Protein AF-A0A9P5PG38-F1 (afdb_monomer)

Secondary structure (DSSP, 8-state):
-------EEEETTEEEEHHHHHHHHHTSTTTHHHHHHHHT--S-TT-HHHHHHHHHHGGGS-S--SSTTTHHHHHHHHHHHHHHHHHHHHHH-TT--HHHHHHHHHHHHHHHHHHHHHHGGGS-----HHHHHHHTSTTHHHHHTT--S---GGGG-SHHHHHHHHHHHHSSS-SS--HHHHHHHHHHHHHHHHHHHH-GGG----

Foldseek 3Di:
DDDPPQLWADFQPDIDGLVNLLVQLCPQPPQHNVNSVVLSDCPDVPPPVSVLVSLVSQLRRDCADPDPVCSVVSVVSNVVSQLSCLQNVLQVPPPDAPVSNVVSLVSSVVVVVVRCVNPPVRHDDDPSVVVVVVCPPPVNVVVVVPDPDRDRPNVPDCVVVVVLLVQLCPVDPCNDDDPVSSVVSSVVSVVVVVVCVVVVVPPPDD

Organism: NCBI:txid206335

Radius of gyration: 21.36 Å; Cα contacts (8 Å, |Δi|>4): 169; chains: 1; bounding box: 54×44×61 Å

Sequence (206 aa):
MLTHSLTVIQIGDTTITSIQIAAEIAKVDGVGAEKAADLMDLHDKQNVPKATMFLSVLPRIDPNSDVATEAERQRKIAFLGQVLSYFFIPFTSAKMSLSDQVFHLATYVHLTYAMYKCNGLRFFYMPIPTLLSKRYSPQDSRVHSSLHSCPCLILDGTDKLEGLFSNIHTQDHSQNFDTLQLAQKLSIAAEHVAVFSCNPDMDRGH

Structure (mmCIF, N/CA/C/O backbone):
data_AF-A0A9P5PG38-F1
#
_entry.id   AF-A0A9P5PG38-F1
#
loop_
_atom_site.group_PDB
_atom_site.id
_atom_site.type_symbol
_atom_site.label_atom_id
_atom_site.label_alt_id
_atom_site.label_comp_id
_atom_site.label_asym_id
_atom_site.label_entity_id
_atom_site.label_seq_id
_atom_site.pdbx_PDB_ins_code
_atom_site.Cartn_x
_atom_site.Cartn_y
_atom_site.Cartn_z
_atom_site.occupancy
_atom_site.B_iso_or_equiv
_atom_site.auth_seq_id
_atom_site.auth_comp_id
_atom_site.auth_asym_id
_atom_site.auth_atom_id
_atom_site.pdbx_PDB_model_num
ATOM 1 N N . MET A 1 1 ? -27.557 11.005 -10.461 1.00 30.12 1 MET A N 1
ATOM 2 C CA . MET A 1 1 ? -27.764 10.215 -9.229 1.00 30.12 1 MET A CA 1
ATOM 3 C C . MET A 1 1 ? -26.898 8.964 -9.351 1.00 30.12 1 MET A C 1
ATOM 5 O O . MET A 1 1 ? -27.369 7.936 -9.808 1.00 30.12 1 MET A O 1
ATOM 9 N N . LEU A 1 2 ? -25.588 9.103 -9.120 1.00 28.03 2 LEU A N 1
ATOM 10 C CA . LEU A 1 2 ? -24.615 8.023 -9.317 1.00 28.03 2 LEU A CA 1
ATOM 11 C C . LEU A 1 2 ? -24.448 7.279 -7.993 1.00 28.03 2 LEU A C 1
ATOM 13 O O . LEU A 1 2 ? -23.965 7.835 -7.011 1.00 28.03 2 LEU A O 1
ATOM 17 N N . THR A 1 3 ? -24.900 6.032 -7.969 1.00 29.53 3 THR A N 1
ATOM 18 C CA . THR A 1 3 ? -24.675 5.077 -6.888 1.00 29.53 3 THR A CA 1
ATOM 19 C C . THR A 1 3 ? -23.184 4.760 -6.813 1.00 29.53 3 THR A C 1
ATOM 21 O O . THR A 1 3 ? -22.699 3.857 -7.495 1.00 29.53 3 THR A O 1
ATOM 24 N N . HIS A 1 4 ? -22.442 5.500 -5.987 1.00 37.31 4 HIS A N 1
ATOM 25 C CA . HIS A 1 4 ? -21.191 4.996 -5.438 1.00 37.31 4 HIS A CA 1
ATOM 26 C C . HIS A 1 4 ? -21.543 3.720 -4.677 1.00 37.31 4 HIS A C 1
ATOM 28 O O . HIS A 1 4 ? -22.169 3.775 -3.620 1.00 37.31 4 HIS A O 1
ATOM 34 N N . SER A 1 5 ? -21.207 2.561 -5.241 1.00 39.94 5 SER A N 1
ATOM 35 C CA . SER A 1 5 ? -21.125 1.330 -4.465 1.00 39.94 5 SER A CA 1
ATOM 36 C C . SER A 1 5 ? -20.199 1.637 -3.293 1.00 39.94 5 SER A C 1
ATOM 38 O O . SER A 1 5 ? -19.004 1.830 -3.503 1.00 39.94 5 SER A O 1
ATOM 40 N N . LEU A 1 6 ? -20.753 1.789 -2.087 1.00 50.69 6 LEU A N 1
ATOM 41 C CA . LEU A 1 6 ? -19.972 1.969 -0.871 1.00 50.69 6 LEU A CA 1
ATOM 42 C C . LEU A 1 6 ? -19.127 0.707 -0.717 1.00 50.69 6 LEU A C 1
ATOM 44 O O . LEU A 1 6 ? -19.625 -0.334 -0.296 1.00 50.69 6 LEU A O 1
ATOM 48 N N . THR A 1 7 ? -17.869 0.778 -1.142 1.00 68.56 7 THR A N 1
ATOM 49 C CA . THR A 1 7 ? -16.904 -0.293 -0.929 1.00 68.56 7 THR A CA 1
ATOM 50 C C . THR A 1 7 ? -16.679 -0.375 0.573 1.00 68.56 7 THR A C 1
ATOM 52 O O . THR A 1 7 ? -16.045 0.496 1.168 1.00 68.56 7 THR A O 1
ATOM 55 N N . VAL A 1 8 ? -17.289 -1.379 1.192 1.00 82.69 8 VAL A N 1
ATOM 56 C CA . VAL A 1 8 ? -17.219 -1.631 2.628 1.00 82.69 8 VAL A CA 1
ATOM 57 C C . VAL A 1 8 ? -16.410 -2.888 2.890 1.00 82.69 8 VAL A C 1
ATOM 59 O O . VAL A 1 8 ? -16.470 -3.842 2.117 1.00 82.69 8 VAL A O 1
ATOM 62 N N . ILE A 1 9 ? -15.672 -2.883 3.996 1.00 86.88 9 ILE A N 1
ATOM 63 C CA . ILE A 1 9 ? -14.918 -4.034 4.493 1.00 86.88 9 ILE A CA 1
ATOM 64 C C . ILE A 1 9 ? -15.560 -4.473 5.807 1.00 86.88 9 ILE A C 1
ATOM 66 O O . ILE A 1 9 ? -15.709 -3.674 6.729 1.00 86.88 9 ILE A O 1
ATOM 70 N N . GLN A 1 10 ? -15.937 -5.743 5.910 1.00 89.12 10 GLN A N 1
ATOM 71 C CA . GLN A 1 10 ? -16.520 -6.326 7.117 1.00 89.12 10 GLN A CA 1
ATOM 72 C C . GLN A 1 10 ? -15.460 -7.061 7.944 1.00 89.12 10 GLN A C 1
ATOM 74 O O . GLN A 1 10 ? -14.819 -7.989 7.449 1.00 89.12 10 GLN A O 1
ATOM 79 N N . ILE A 1 11 ? -15.325 -6.692 9.221 1.00 89.25 11 ILE A N 1
ATOM 80 C CA . ILE A 1 11 ? -14.454 -7.348 10.208 1.00 89.25 11 ILE A CA 1
ATOM 81 C C . ILE A 1 11 ? -15.298 -7.735 11.429 1.00 89.25 11 ILE A C 1
ATOM 83 O O . ILE A 1 11 ? -15.594 -6.913 12.303 1.00 89.25 11 ILE A O 1
ATOM 87 N N . GLY A 1 12 ? -15.706 -9.004 11.481 1.00 86.88 12 GLY A N 1
ATOM 88 C CA . GLY A 1 12 ? -16.640 -9.507 12.483 1.00 86.88 12 GLY A CA 1
ATOM 89 C C . GLY A 1 12 ? -18.007 -8.845 12.315 1.00 86.88 12 GLY A C 1
ATOM 90 O O . GLY A 1 12 ? -18.614 -8.896 11.248 1.00 86.88 12 GLY A O 1
ATOM 91 N N . ASP A 1 13 ? -18.471 -8.170 13.358 1.00 88.00 13 ASP A N 1
ATOM 92 C CA . ASP A 1 13 ? -19.703 -7.378 13.398 1.00 88.00 13 ASP A CA 1
ATOM 93 C C . ASP A 1 13 ? -19.521 -5.913 12.955 1.00 88.00 13 ASP A C 1
ATOM 95 O O . ASP A 1 13 ? -20.502 -5.187 12.813 1.00 88.00 13 ASP A O 1
ATOM 99 N N . THR A 1 14 ? -18.294 -5.467 12.668 1.00 90.12 14 THR A N 1
ATOM 100 C CA . THR A 1 14 ? -18.029 -4.073 12.284 1.00 90.12 14 THR A CA 1
ATOM 101 C C . THR A 1 14 ? -17.889 -3.919 10.779 1.00 90.12 14 THR A C 1
ATOM 103 O O . THR A 1 14 ? -17.041 -4.552 10.147 1.00 90.12 14 THR A O 1
ATOM 106 N N . THR A 1 15 ? -18.684 -3.008 10.224 1.00 90.81 15 THR A N 1
ATOM 107 C CA . THR A 1 15 ? -18.543 -2.519 8.853 1.00 90.81 15 THR A CA 1
ATOM 108 C C . THR A 1 15 ? -17.630 -1.298 8.841 1.00 90.81 15 THR A C 1
ATOM 110 O O . THR A 1 15 ? -17.893 -0.310 9.527 1.00 90.81 15 THR A O 1
ATOM 113 N N . ILE A 1 16 ? -16.560 -1.372 8.056 1.00 90.75 16 ILE A N 1
ATOM 114 C CA . ILE A 1 16 ? -15.575 -0.311 7.872 1.00 90.75 16 ILE A CA 1
ATOM 115 C C . ILE A 1 16 ? -15.798 0.324 6.502 1.00 90.75 16 ILE A C 1
ATOM 117 O O . ILE A 1 16 ? -15.856 -0.360 5.479 1.00 90.75 16 ILE A O 1
ATOM 121 N N . THR A 1 17 ? -15.913 1.646 6.491 1.00 89.94 17 THR A N 1
ATOM 122 C CA . THR A 1 17 ? -16.080 2.472 5.290 1.00 89.94 17 THR A CA 1
ATOM 123 C C . THR A 1 17 ? -14.797 3.237 4.973 1.00 89.94 17 THR A C 1
ATOM 125 O O . THR A 1 17 ? -13.978 3.498 5.857 1.00 89.94 17 THR A O 1
ATOM 128 N N . SER A 1 18 ? -14.646 3.669 3.720 1.00 87.62 18 SER A N 1
ATOM 129 C CA . SER A 1 18 ? -13.539 4.538 3.298 1.00 87.62 18 SER A CA 1
ATOM 130 C C . SER A 1 18 ? -13.460 5.831 4.119 1.00 87.62 18 SER A C 1
ATOM 132 O O . SER A 1 18 ? -12.373 6.248 4.502 1.00 87.62 18 SER A O 1
ATOM 134 N N . ILE A 1 19 ? -14.604 6.427 4.462 1.00 89.31 19 ILE A N 1
ATOM 135 C CA . ILE A 1 19 ? -14.680 7.661 5.260 1.00 89.31 19 ILE A CA 1
ATOM 136 C C . ILE A 1 19 ? -14.088 7.448 6.659 1.00 89.31 19 ILE A C 1
ATOM 138 O O . ILE A 1 19 ? -13.339 8.288 7.151 1.00 89.31 19 ILE A O 1
ATOM 142 N N . GLN A 1 20 ? -14.391 6.314 7.294 1.00 91.00 20 GLN A N 1
ATOM 143 C CA . GLN A 1 20 ? -13.846 5.990 8.614 1.00 91.00 20 GLN A CA 1
ATOM 144 C C . GLN A 1 20 ? -12.336 5.749 8.552 1.00 91.00 20 GLN A C 1
ATOM 146 O O . GLN A 1 20 ? -11.615 6.221 9.422 1.00 91.00 20 GLN A O 1
ATOM 151 N N . ILE A 1 21 ? -11.848 5.074 7.507 1.00 91.38 21 ILE A N 1
ATOM 152 C CA . ILE A 1 21 ? -10.406 4.895 7.292 1.00 91.38 21 ILE A CA 1
ATOM 153 C C . ILE A 1 21 ? -9.720 6.259 7.118 1.00 91.38 21 ILE A C 1
ATOM 155 O O . ILE A 1 21 ? -8.708 6.512 7.764 1.00 91.38 21 ILE A O 1
ATOM 159 N N . ALA A 1 22 ? -10.296 7.161 6.316 1.00 91.56 22 ALA A N 1
ATOM 160 C CA . ALA A 1 22 ? -9.776 8.515 6.118 1.00 91.56 22 ALA A CA 1
ATOM 161 C C . ALA A 1 22 ? -9.672 9.292 7.441 1.00 91.56 22 ALA A C 1
ATOM 163 O O . ALA A 1 22 ? -8.661 9.939 7.710 1.00 91.56 22 ALA A O 1
ATOM 164 N N . ALA A 1 23 ? -10.706 9.196 8.283 1.00 91.81 23 ALA A N 1
ATOM 165 C CA . ALA A 1 23 ? -10.747 9.863 9.578 1.00 91.81 23 ALA A CA 1
ATOM 166 C C . ALA A 1 23 ? -9.657 9.356 10.535 1.00 91.81 23 ALA A C 1
ATOM 168 O O . ALA A 1 23 ? -9.049 10.161 11.234 1.00 91.81 23 ALA A O 1
ATOM 169 N N . GLU A 1 24 ? -9.378 8.049 10.554 1.00 92.88 24 GLU A N 1
ATOM 170 C CA . GLU A 1 24 ? -8.294 7.493 11.374 1.00 92.88 24 GLU A CA 1
ATOM 171 C C . GLU A 1 24 ? -6.907 7.829 10.808 1.00 92.88 24 GLU A C 1
ATOM 173 O O . GLU A 1 24 ? -6.003 8.182 11.561 1.00 92.88 24 GLU A O 1
ATOM 178 N N . ILE A 1 25 ? -6.742 7.817 9.482 1.00 93.25 25 ILE A N 1
ATOM 179 C CA . ILE A 1 25 ? -5.495 8.234 8.822 1.00 93.25 25 ILE A CA 1
ATOM 180 C C . ILE A 1 25 ? -5.167 9.702 9.120 1.00 93.25 25 ILE A C 1
ATOM 182 O O . ILE A 1 25 ? -4.005 10.037 9.344 1.00 93.25 25 ILE A O 1
ATOM 186 N N . ALA A 1 26 ? -6.173 10.579 9.163 1.00 94.50 26 ALA A N 1
ATOM 187 C CA . ALA A 1 26 ? -5.984 11.999 9.455 1.00 94.50 26 ALA A CA 1
ATOM 188 C C . ALA A 1 26 ? -5.394 12.262 10.852 1.00 94.50 26 ALA A C 1
ATOM 190 O O . ALA A 1 26 ? -4.763 13.301 11.049 1.00 94.50 26 ALA A O 1
ATOM 191 N N . LYS A 1 27 ? -5.580 11.331 11.800 1.00 93.19 27 LYS A N 1
ATOM 192 C CA . LYS A 1 27 ? -5.026 11.402 13.162 1.00 93.19 27 LYS A CA 1
ATOM 193 C C . LYS A 1 27 ? -3.563 10.961 13.239 1.00 93.19 27 LYS A C 1
ATOM 195 O O . LYS A 1 27 ? -2.928 11.182 14.261 1.00 93.19 27 LYS A O 1
ATOM 200 N N . VAL A 1 28 ? -3.026 10.327 12.194 1.00 93.44 28 VAL A N 1
ATOM 201 C CA . VAL A 1 28 ? -1.629 9.884 12.176 1.00 93.44 28 VAL A CA 1
ATOM 202 C C . VAL A 1 28 ? -0.702 11.092 12.032 1.00 93.44 28 VAL A C 1
ATOM 204 O O . VAL A 1 28 ? -0.869 11.926 11.136 1.00 93.44 28 VAL A O 1
ATOM 207 N N . ASP A 1 29 ? 0.326 11.146 12.880 1.00 91.81 29 ASP A N 1
ATOM 208 C CA . ASP A 1 29 ? 1.322 12.218 12.884 1.00 91.81 29 ASP A CA 1
ATOM 209 C C . ASP A 1 29 ? 1.942 12.451 11.496 1.00 91.81 29 ASP A C 1
ATOM 211 O O . ASP A 1 29 ? 2.497 11.541 10.859 1.00 91.81 29 ASP A O 1
ATOM 215 N N . GLY A 1 30 ? 1.871 13.705 11.038 1.00 88.94 30 GLY A N 1
ATOM 216 C CA . GLY A 1 30 ? 2.431 14.156 9.760 1.00 88.94 30 GLY A CA 1
ATOM 217 C C . GLY A 1 30 ? 1.562 13.880 8.526 1.00 88.94 30 GLY A C 1
ATOM 218 O O . GLY A 1 30 ? 2.040 14.062 7.402 1.00 88.94 30 GLY A O 1
ATOM 219 N N . VAL A 1 31 ? 0.312 13.434 8.702 1.00 91.56 31 VAL A N 1
ATOM 220 C CA . VAL A 1 31 ? -0.643 13.254 7.596 1.00 91.56 31 VAL A CA 1
ATOM 221 C C . VAL A 1 31 ? -1.606 14.436 7.509 1.00 91.56 31 VAL A C 1
ATOM 223 O O . VAL A 1 31 ? -1.549 15.191 6.541 1.00 91.56 31 VAL A O 1
ATOM 226 N N . GLY A 1 32 ? -2.443 14.640 8.529 1.00 92.06 32 GLY A N 1
ATOM 227 C CA . GLY A 1 32 ? -3.485 15.670 8.522 1.00 92.06 32 GLY A CA 1
ATOM 228 C C . GLY A 1 32 ? -4.673 15.341 7.605 1.00 92.06 32 GLY A C 1
ATOM 229 O O . GLY A 1 32 ? -4.639 14.404 6.807 1.00 92.06 32 GLY A O 1
ATOM 230 N N . ALA A 1 33 ? -5.755 16.115 7.726 1.00 91.81 33 ALA A N 1
ATOM 231 C CA . ALA A 1 33 ? -7.031 15.819 7.066 1.00 91.81 33 ALA A CA 1
ATOM 232 C C . ALA A 1 33 ? -6.983 15.933 5.533 1.00 91.81 33 ALA A C 1
ATOM 234 O O . ALA A 1 33 ? -7.558 15.097 4.842 1.00 91.81 33 ALA A O 1
ATOM 235 N N . GLU A 1 34 ? -6.284 16.938 4.999 1.00 91.06 34 GLU A N 1
ATOM 236 C CA . GLU A 1 34 ? -6.175 17.159 3.551 1.00 91.06 34 GLU A CA 1
ATOM 237 C C . GLU A 1 34 ? -5.454 15.997 2.862 1.00 91.06 34 GLU A C 1
ATOM 239 O O . GLU A 1 34 ? -5.975 15.412 1.918 1.00 91.06 34 GLU A O 1
ATOM 244 N N . LYS A 1 35 ? -4.297 15.590 3.393 1.00 91.12 35 LYS A N 1
ATOM 245 C CA . LYS A 1 35 ? -3.535 14.460 2.857 1.00 91.12 35 LYS A CA 1
ATOM 246 C C . LYS A 1 35 ? -4.278 13.138 3.027 1.00 91.12 35 LYS A C 1
ATOM 248 O O . LYS A 1 35 ? -4.188 12.280 2.160 1.00 91.12 35 LYS A O 1
ATOM 253 N N . ALA A 1 36 ? -5.022 12.960 4.119 1.00 91.88 36 ALA A N 1
ATOM 254 C CA . ALA A 1 36 ? -5.865 11.782 4.302 1.00 91.88 36 ALA A CA 1
ATOM 255 C C . ALA A 1 36 ? -6.989 11.715 3.256 1.00 91.88 36 ALA A C 1
ATOM 257 O O . ALA A 1 36 ? -7.255 10.645 2.715 1.00 91.88 36 ALA A O 1
ATOM 258 N N . ALA A 1 37 ? -7.624 12.851 2.951 1.00 89.94 37 ALA A N 1
ATOM 259 C CA . ALA A 1 37 ? -8.633 12.941 1.903 1.00 89.94 37 ALA A CA 1
ATOM 260 C C . ALA A 1 37 ? -8.026 12.688 0.519 1.00 89.94 37 ALA A C 1
ATOM 262 O O . ALA A 1 37 ? -8.595 11.912 -0.246 1.00 89.94 37 ALA A O 1
ATOM 263 N N . ASP A 1 38 ? -6.853 13.270 0.238 1.00 90.19 38 ASP A N 1
ATOM 264 C CA . ASP A 1 38 ? -6.112 12.992 -0.988 1.00 90.19 38 ASP A CA 1
ATOM 265 C C . ASP A 1 38 ? -5.839 11.494 -1.101 1.00 90.19 38 ASP A C 1
ATOM 267 O O . ASP A 1 38 ? -6.327 10.891 -2.040 1.00 90.19 38 ASP A O 1
ATOM 271 N N . LEU A 1 39 ? -5.202 10.839 -0.124 1.00 89.12 39 LEU A N 1
ATOM 272 C CA . LEU A 1 39 ? -4.896 9.396 -0.166 1.00 89.12 39 LEU A CA 1
ATOM 273 C C . LEU A 1 39 ? -6.108 8.485 -0.433 1.00 89.12 39 LEU A C 1
ATOM 275 O O . LEU A 1 39 ? -5.926 7.368 -0.913 1.00 89.12 39 LEU A O 1
ATOM 279 N N . MET A 1 40 ? -7.321 8.948 -0.132 1.00 87.38 40 MET A N 1
ATOM 280 C CA . MET A 1 40 ? -8.570 8.212 -0.338 1.00 87.38 40 MET A CA 1
ATOM 281 C C . MET A 1 40 ? -9.290 8.573 -1.645 1.00 87.38 40 MET A C 1
ATOM 283 O O . MET A 1 40 ? -10.311 7.958 -1.963 1.00 87.38 40 MET A O 1
ATOM 287 N N . ASP A 1 41 ? -8.786 9.548 -2.402 1.00 84.56 41 ASP A N 1
ATOM 288 C CA . ASP A 1 41 ? -9.295 9.900 -3.722 1.00 84.56 41 ASP A CA 1
ATOM 289 C C . ASP A 1 41 ? -8.934 8.822 -4.757 1.00 84.56 41 ASP A C 1
ATOM 291 O O . ASP A 1 41 ? -7.770 8.478 -4.973 1.00 84.56 41 ASP A O 1
ATOM 295 N N . LEU A 1 42 ? -9.980 8.300 -5.400 1.00 78.06 42 LEU A N 1
ATOM 296 C CA . LEU A 1 42 ? -9.944 7.199 -6.360 1.00 78.06 42 LEU A CA 1
ATOM 297 C C . LEU A 1 42 ? -10.036 7.677 -7.817 1.00 78.06 42 LEU A C 1
ATOM 299 O O . LEU A 1 42 ? -10.313 6.857 -8.698 1.00 78.06 42 LEU A O 1
ATOM 303 N N . HIS A 1 43 ? -9.878 8.981 -8.078 1.00 84.44 43 HIS A N 1
ATOM 304 C CA . HIS A 1 43 ? -9.929 9.520 -9.436 1.00 84.44 43 HIS A CA 1
ATOM 305 C C . HIS A 1 43 ? -8.875 8.865 -10.339 1.00 84.44 43 HIS A C 1
ATOM 307 O O . HIS A 1 43 ? -9.201 8.396 -11.430 1.00 84.44 43 HIS A O 1
ATOM 313 N N . ASP A 1 44 ? -7.646 8.742 -9.835 1.00 82.81 44 ASP A N 1
ATOM 314 C CA . ASP A 1 44 ? -6.554 8.035 -10.497 1.00 82.81 44 ASP A CA 1
ATOM 315 C C . ASP A 1 44 ? -6.286 6.681 -9.825 1.00 82.81 44 ASP A C 1
ATOM 317 O O . ASP A 1 44 ? -5.577 6.566 -8.824 1.00 82.81 44 ASP A O 1
ATOM 321 N N . LYS A 1 45 ? -6.869 5.626 -10.401 1.00 79.56 45 LYS A N 1
ATOM 322 C CA . LYS A 1 45 ? -6.732 4.244 -9.914 1.00 79.56 45 LYS A CA 1
ATOM 323 C C . LYS A 1 45 ? -5.355 3.630 -10.188 1.00 79.56 45 LYS A C 1
ATOM 325 O O . LYS A 1 45 ? -5.094 2.540 -9.687 1.00 79.56 45 LYS A O 1
ATOM 330 N N . GLN A 1 46 ? -4.516 4.275 -11.002 1.00 82.38 46 GLN A N 1
ATOM 331 C CA . GLN A 1 46 ? -3.191 3.782 -11.391 1.00 82.38 46 GLN A CA 1
ATOM 332 C C . GLN A 1 46 ? -2.054 4.517 -10.664 1.00 82.38 46 GLN A C 1
ATOM 334 O O . GLN A 1 46 ? -0.883 4.241 -10.913 1.00 82.38 46 GLN A O 1
ATOM 339 N N . ASN A 1 47 ? -2.372 5.404 -9.715 1.00 87.06 47 ASN A N 1
ATOM 340 C CA . ASN A 1 47 ? -1.375 6.136 -8.940 1.00 87.06 47 ASN A CA 1
ATOM 341 C C . ASN A 1 47 ? -0.681 5.245 -7.888 1.00 87.06 47 ASN A C 1
ATOM 343 O O . ASN A 1 47 ? -1.047 5.215 -6.708 1.00 87.06 47 ASN A O 1
ATOM 347 N N . VAL A 1 48 ? 0.348 4.511 -8.321 1.00 86.38 48 VAL A N 1
ATOM 348 C CA . VAL A 1 48 ? 1.150 3.624 -7.462 1.00 86.38 48 VAL A CA 1
ATOM 349 C C . VAL A 1 48 ? 1.800 4.365 -6.281 1.00 86.38 48 VAL A C 1
ATOM 351 O O . VAL A 1 48 ? 1.708 3.850 -5.160 1.00 86.38 48 VAL A O 1
ATOM 354 N N . PRO A 1 49 ? 2.403 5.565 -6.442 1.00 89.62 49 PRO A N 1
ATOM 355 C CA . PRO A 1 49 ? 2.966 6.311 -5.312 1.00 89.62 49 PRO A CA 1
ATOM 356 C C . PRO A 1 49 ? 1.940 6.607 -4.214 1.00 89.62 49 PRO A C 1
ATOM 358 O O . PRO A 1 49 ? 2.223 6.441 -3.025 1.00 89.62 49 PRO A O 1
ATOM 361 N N . LYS A 1 50 ? 0.721 6.987 -4.604 1.00 89.94 50 LYS A N 1
ATOM 362 C CA . LYS A 1 50 ? -0.377 7.280 -3.682 1.00 89.94 50 LYS A CA 1
ATOM 363 C C . LYS A 1 50 ? -0.846 6.033 -2.935 1.00 89.94 50 LYS A C 1
ATOM 365 O O . LYS A 1 50 ? -0.961 6.063 -1.710 1.00 89.94 50 LYS A O 1
ATOM 370 N N . ALA A 1 51 ? -1.014 4.914 -3.642 1.00 88.75 51 ALA A N 1
ATOM 371 C CA . ALA A 1 51 ? -1.343 3.625 -3.029 1.00 88.75 51 ALA A CA 1
ATOM 372 C C . ALA A 1 51 ? -0.249 3.151 -2.052 1.00 88.75 51 ALA A C 1
ATOM 374 O O . ALA A 1 51 ? -0.544 2.676 -0.955 1.00 88.75 51 ALA A O 1
ATOM 375 N N . THR A 1 52 ? 1.019 3.341 -2.421 1.00 90.12 52 THR A N 1
ATOM 376 C CA . THR A 1 52 ? 2.194 3.008 -1.600 1.00 90.12 52 THR A CA 1
ATOM 377 C C . THR A 1 52 ? 2.222 3.848 -0.322 1.00 90.12 52 THR A C 1
ATOM 379 O O . THR A 1 52 ? 2.390 3.311 0.773 1.00 90.12 52 THR A O 1
ATOM 382 N N . MET A 1 53 ? 1.988 5.161 -0.430 1.00 92.25 53 MET A N 1
ATOM 383 C CA . MET A 1 53 ? 1.895 6.052 0.728 1.00 92.25 53 MET A CA 1
ATOM 384 C C . MET A 1 53 ? 0.736 5.643 1.644 1.00 92.25 53 MET A C 1
ATOM 386 O O . MET A 1 53 ? 0.934 5.516 2.851 1.00 92.25 53 MET A O 1
ATOM 390 N N . PHE A 1 54 ? -0.444 5.364 1.087 1.00 92.50 54 PHE A N 1
ATOM 391 C CA . PHE A 1 54 ? -1.600 4.891 1.847 1.00 92.50 54 PHE A CA 1
ATOM 392 C C . PHE A 1 54 ? -1.283 3.615 2.650 1.00 92.50 54 PHE A C 1
ATOM 394 O O . PHE A 1 54 ? -1.471 3.591 3.869 1.00 92.50 54 PHE A O 1
ATOM 401 N N . LEU A 1 55 ? -0.714 2.589 2.004 1.00 92.50 55 LEU A N 1
ATOM 402 C CA . LEU A 1 55 ? -0.326 1.330 2.657 1.00 92.50 55 LEU A CA 1
ATOM 403 C C . LEU A 1 55 ? 0.777 1.508 3.710 1.00 92.50 55 LEU A C 1
ATOM 405 O O . LEU A 1 55 ? 0.809 0.763 4.688 1.00 92.50 55 LEU A O 1
ATOM 409 N N . SER A 1 56 ? 1.652 2.504 3.550 1.00 93.50 56 SER A N 1
ATOM 410 C CA . SER A 1 56 ? 2.692 2.825 4.536 1.00 93.50 56 SER A CA 1
ATOM 411 C C . SER A 1 56 ? 2.146 3.513 5.796 1.00 93.50 56 SER A C 1
ATOM 413 O O . SER A 1 56 ? 2.725 3.394 6.877 1.00 93.50 56 SER A O 1
ATOM 415 N N . VAL A 1 57 ? 1.024 4.230 5.671 1.00 95.00 57 VAL A N 1
ATOM 416 C CA . VAL A 1 57 ? 0.412 5.002 6.761 1.00 95.00 57 VAL A CA 1
ATOM 417 C C . VAL A 1 57 ? -0.563 4.158 7.575 1.00 95.00 57 VAL A C 1
ATOM 419 O O . VAL A 1 57 ? -0.574 4.266 8.798 1.00 95.00 57 VAL A O 1
ATOM 422 N N . LEU A 1 58 ? -1.339 3.286 6.930 1.00 93.56 58 LEU A N 1
ATOM 423 C CA . LEU A 1 58 ? -2.322 2.423 7.592 1.00 93.56 58 LEU A CA 1
ATOM 424 C C . LEU A 1 58 ? -1.833 1.689 8.861 1.00 93.56 58 LEU A C 1
ATOM 426 O O . LEU A 1 58 ? -2.541 1.739 9.866 1.00 93.56 58 LEU A O 1
ATOM 430 N N . PRO A 1 59 ? -0.663 1.015 8.884 1.00 94.94 59 PRO A N 1
ATOM 431 C CA . PRO A 1 59 ? -0.204 0.304 10.081 1.00 94.94 59 PRO A CA 1
ATOM 432 C C . PRO A 1 59 ? 0.216 1.232 11.233 1.00 94.94 59 PRO A C 1
ATOM 434 O O . PRO A 1 59 ? 0.493 0.741 12.324 1.00 94.94 59 PRO A O 1
ATOM 437 N N . ARG A 1 60 ? 0.286 2.553 11.006 1.00 95.00 60 ARG A N 1
ATOM 438 C CA . ARG A 1 60 ? 0.637 3.567 12.016 1.00 95.00 60 ARG A CA 1
ATOM 439 C C . ARG A 1 60 ? -0.580 4.106 12.773 1.00 95.00 60 ARG A C 1
ATOM 441 O O . ARG A 1 60 ? -0.406 4.937 13.657 1.00 95.00 60 ARG A O 1
ATOM 448 N N . ILE A 1 61 ? -1.792 3.678 12.416 1.00 94.06 61 ILE A N 1
ATOM 449 C CA . ILE A 1 61 ? -3.015 4.044 13.135 1.00 94.06 61 ILE A CA 1
ATOM 450 C C . ILE A 1 61 ? -2.941 3.457 14.549 1.00 94.06 61 ILE A C 1
ATOM 452 O O . ILE A 1 61 ? -2.766 2.247 14.709 1.00 94.06 61 ILE A O 1
ATOM 456 N N . ASP A 1 62 ? -3.085 4.308 15.566 1.00 91.94 62 ASP A N 1
ATOM 457 C CA . ASP A 1 62 ? -3.141 3.863 16.960 1.00 91.94 62 ASP A CA 1
ATOM 458 C C . ASP A 1 62 ? -4.393 2.991 17.159 1.00 91.94 62 ASP A C 1
ATOM 460 O O . ASP A 1 62 ? -5.496 3.431 16.827 1.00 91.94 62 ASP A O 1
ATOM 464 N N . PRO A 1 63 ? -4.279 1.754 17.671 1.00 91.38 63 PRO A N 1
ATOM 465 C CA . PRO A 1 63 ? -5.447 0.939 17.988 1.00 91.38 63 PRO A CA 1
ATOM 466 C C . PRO A 1 63 ? -6.268 1.481 19.169 1.00 91.38 63 PRO A C 1
ATOM 468 O O . PRO A 1 63 ? -7.397 1.032 19.371 1.00 91.38 63 PRO A O 1
ATOM 471 N N . ASN A 1 64 ? -5.729 2.397 19.974 1.00 88.88 64 ASN A N 1
ATOM 472 C CA . ASN A 1 64 ? -6.404 2.927 21.151 1.00 88.88 64 ASN A CA 1
ATOM 473 C C . ASN A 1 64 ? -7.215 4.175 20.810 1.00 88.88 64 ASN A C 1
ATOM 475 O O . ASN A 1 64 ? -6.733 5.102 20.166 1.00 88.88 64 ASN A O 1
ATOM 479 N N . SER A 1 65 ? -8.461 4.197 21.278 1.00 84.25 65 SER A N 1
ATOM 480 C CA . SER A 1 65 ? -9.335 5.360 21.161 1.00 84.25 65 SER A CA 1
ATOM 481 C C . SER A 1 65 ? -9.614 5.940 22.533 1.00 84.25 65 SER A C 1
ATOM 483 O O . SER A 1 65 ? -9.960 5.192 23.450 1.00 84.25 65 SER A O 1
ATOM 485 N N . ASP A 1 66 ? -9.572 7.265 22.640 1.00 82.00 66 ASP A N 1
ATOM 486 C CA . ASP A 1 66 ? -10.066 7.984 23.819 1.00 82.00 66 ASP A CA 1
ATOM 487 C C . ASP A 1 66 ? -11.598 7.898 23.934 1.00 82.00 66 ASP A C 1
ATOM 489 O O . ASP A 1 66 ? -12.174 8.085 25.007 1.00 82.00 66 ASP A O 1
ATOM 493 N N . VAL A 1 67 ? -12.282 7.584 22.825 1.00 85.31 67 VAL A N 1
ATOM 494 C CA . VAL A 1 67 ? -13.739 7.467 22.762 1.00 85.31 67 VAL A CA 1
ATOM 495 C C . VAL A 1 67 ? -14.139 5.995 22.833 1.00 85.31 67 VAL A C 1
ATOM 497 O O . VAL A 1 67 ? -13.993 5.238 21.873 1.00 85.31 67 VAL A O 1
ATOM 500 N N . ALA A 1 68 ? -14.712 5.587 23.968 1.00 81.00 68 ALA A N 1
ATOM 501 C CA . ALA A 1 68 ? -15.067 4.191 24.243 1.00 81.00 68 ALA A CA 1
ATOM 502 C C . ALA A 1 68 ? -15.978 3.553 23.175 1.00 81.00 68 ALA A C 1
ATOM 504 O O . ALA A 1 68 ? -15.815 2.376 22.858 1.00 81.00 68 ALA A O 1
ATOM 505 N N . THR A 1 69 ? -16.905 4.319 22.591 1.00 81.94 69 THR A N 1
ATOM 506 C CA . THR A 1 69 ? -17.814 3.823 21.544 1.00 81.94 69 THR A CA 1
ATOM 507 C C . THR A 1 69 ? -17.101 3.518 20.227 1.00 81.94 69 THR A C 1
ATOM 509 O O . THR A 1 69 ? -17.600 2.717 19.445 1.00 81.94 69 THR A O 1
ATOM 512 N N . GLU A 1 70 ? -15.932 4.121 19.994 1.00 86.25 70 GLU A N 1
ATOM 513 C CA . GLU A 1 70 ? -15.180 4.020 18.739 1.00 86.25 70 GLU A CA 1
ATOM 514 C C . GLU A 1 70 ? -13.936 3.141 18.842 1.00 86.25 70 GLU A C 1
ATOM 516 O O . GLU A 1 70 ? -13.395 2.723 17.816 1.00 86.25 70 GLU A O 1
ATOM 521 N N . ALA A 1 71 ? -13.534 2.791 20.067 1.00 88.25 71 ALA A N 1
ATOM 522 C CA . ALA A 1 71 ? -12.376 1.954 20.356 1.00 88.25 71 ALA A CA 1
ATOM 523 C C . ALA A 1 71 ? -12.371 0.645 19.561 1.00 88.25 71 ALA A C 1
ATOM 525 O O . ALA A 1 71 ? -11.358 0.288 18.965 1.00 88.25 71 ALA A O 1
ATOM 526 N N . GLU A 1 72 ? -13.502 -0.055 19.493 1.00 90.25 72 GLU A N 1
ATOM 527 C CA . GLU A 1 72 ? -13.563 -1.339 18.792 1.00 90.25 72 GLU A CA 1
ATOM 528 C C . GLU A 1 72 ? -13.393 -1.186 17.276 1.00 90.25 72 GLU A C 1
ATOM 530 O O . GLU A 1 72 ? -12.659 -1.946 16.642 1.00 90.25 72 GLU A O 1
ATOM 535 N N . ARG A 1 73 ? -14.006 -0.157 16.680 1.00 91.69 73 ARG A N 1
ATOM 536 C CA . ARG A 1 73 ? -13.826 0.128 15.253 1.00 91.69 73 ARG A CA 1
ATOM 537 C C . ARG A 1 73 ? -12.384 0.526 14.954 1.00 91.69 73 ARG A C 1
ATOM 539 O O . ARG A 1 73 ? -11.819 0.038 13.978 1.00 91.69 73 ARG A O 1
ATOM 546 N N . GLN A 1 74 ? -11.793 1.383 15.782 1.00 93.12 74 GLN A N 1
ATOM 547 C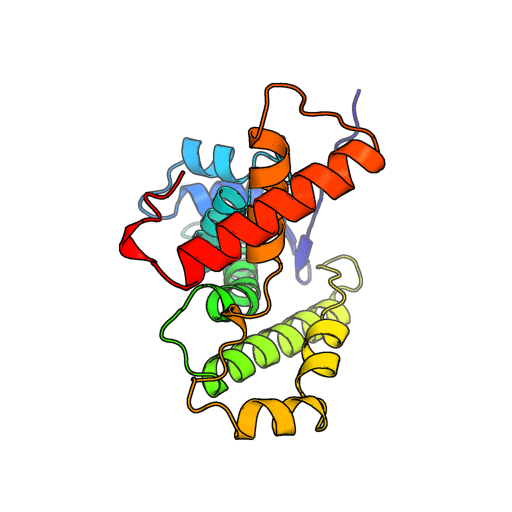 CA . GLN A 1 74 ? -10.422 1.856 15.601 1.00 93.12 74 GLN A CA 1
ATOM 548 C C . GLN A 1 74 ? -9.419 0.699 15.676 1.00 93.12 74 GLN A C 1
ATOM 550 O O . GLN A 1 74 ? -8.582 0.565 14.784 1.00 93.12 74 GLN A O 1
ATOM 555 N N . ARG A 1 75 ? -9.579 -0.225 16.635 1.00 93.56 75 ARG A N 1
ATOM 556 C CA . ARG A 1 75 ? -8.785 -1.466 16.695 1.00 93.56 75 ARG A CA 1
ATOM 557 C C . ARG A 1 75 ? -8.895 -2.293 15.423 1.00 93.56 75 ARG A C 1
ATOM 559 O O . ARG A 1 75 ? -7.889 -2.805 14.944 1.00 93.56 75 ARG A O 1
ATOM 566 N N . LYS A 1 76 ? -10.096 -2.422 14.857 1.00 93.25 76 LYS A N 1
ATOM 567 C CA . LYS A 1 76 ? -10.316 -3.194 13.625 1.00 93.25 76 LYS A CA 1
ATOM 568 C C . LYS A 1 76 ? -9.713 -2.520 12.392 1.00 93.25 76 LYS A C 1
ATOM 570 O O . LYS A 1 76 ? -9.191 -3.218 11.526 1.00 93.25 76 LYS A O 1
ATOM 575 N N . ILE A 1 77 ? -9.730 -1.188 12.325 1.00 93.75 77 ILE A N 1
ATOM 576 C CA . ILE A 1 77 ? -9.040 -0.422 11.275 1.00 93.75 77 ILE A CA 1
ATOM 577 C C . ILE A 1 77 ? -7.518 -0.568 11.418 1.00 93.75 77 ILE A C 1
ATOM 579 O O . ILE A 1 77 ? -6.845 -0.875 10.435 1.00 93.75 77 ILE A O 1
ATOM 583 N N . ALA A 1 78 ? -6.977 -0.429 12.631 1.00 94.88 78 ALA A N 1
ATOM 584 C CA . ALA A 1 78 ? -5.554 -0.637 12.900 1.00 94.88 78 ALA A CA 1
ATOM 585 C C . ALA A 1 78 ? -5.119 -2.074 12.559 1.00 94.88 78 ALA A C 1
ATOM 587 O O . ALA A 1 78 ? -4.109 -2.281 11.887 1.00 94.88 78 ALA A O 1
ATOM 588 N N . PHE A 1 79 ? -5.927 -3.071 12.933 1.00 94.44 79 PHE A N 1
ATOM 589 C CA . PHE A 1 79 ? -5.716 -4.471 12.565 1.00 94.44 79 PHE A CA 1
ATOM 590 C C . PHE A 1 79 ? -5.696 -4.667 11.046 1.00 94.44 79 PHE A C 1
ATOM 592 O O . PHE A 1 79 ? -4.798 -5.328 10.531 1.00 94.44 79 PHE A O 1
ATOM 599 N N . LEU A 1 80 ? -6.635 -4.066 10.306 1.00 93.19 80 LEU A N 1
ATOM 600 C CA . LEU A 1 80 ? -6.627 -4.114 8.842 1.00 93.19 80 LEU A CA 1
ATOM 601 C C . LEU A 1 80 ? -5.320 -3.544 8.271 1.00 93.19 80 LEU A C 1
ATOM 603 O O . LEU A 1 80 ? -4.725 -4.154 7.382 1.00 93.19 80 LEU A O 1
ATOM 607 N N . GLY A 1 81 ? -4.851 -2.415 8.807 1.00 93.75 81 GLY A N 1
ATOM 608 C CA . GLY A 1 81 ? -3.576 -1.818 8.417 1.00 93.75 81 GLY A CA 1
ATOM 609 C C . GLY A 1 81 ? -2.379 -2.736 8.669 1.00 93.75 81 GLY A C 1
ATOM 610 O O . GLY A 1 81 ? -1.520 -2.875 7.800 1.00 93.75 81 GLY A O 1
ATOM 611 N N . GLN A 1 82 ? -2.354 -3.426 9.811 1.00 95.38 82 GLN A N 1
ATOM 612 C CA . GLN A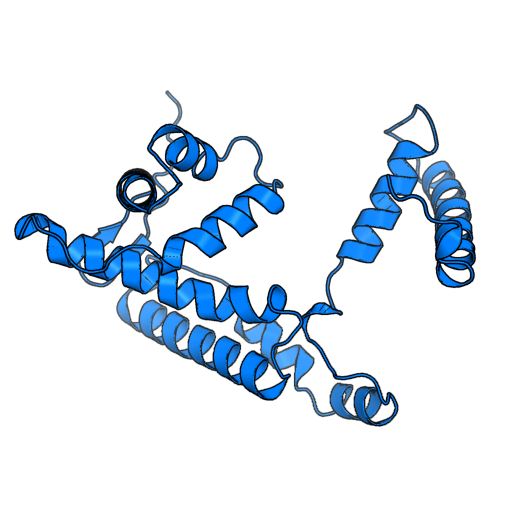 1 82 ? -1.332 -4.431 10.120 1.00 95.38 82 GLN A CA 1
ATOM 613 C C . GLN A 1 82 ? -1.399 -5.640 9.182 1.00 95.38 82 GLN A C 1
ATOM 615 O O . GLN A 1 82 ? -0.373 -6.090 8.684 1.00 95.38 82 GLN A O 1
ATOM 620 N N . VAL A 1 83 ? -2.595 -6.156 8.886 1.00 93.12 83 VAL A N 1
ATOM 621 C CA . VAL A 1 83 ? -2.756 -7.271 7.940 1.00 93.12 83 VAL A CA 1
ATOM 622 C C . VAL A 1 83 ? -2.188 -6.891 6.573 1.00 93.12 83 VAL A C 1
ATOM 624 O O . VAL A 1 83 ? -1.409 -7.651 6.004 1.00 93.12 83 VAL A O 1
ATOM 627 N N . LEU A 1 84 ? -2.533 -5.711 6.051 1.00 92.75 84 LEU A N 1
ATOM 628 C CA . LEU A 1 84 ? -2.052 -5.251 4.746 1.00 92.75 84 LEU A CA 1
ATOM 629 C C . LEU A 1 84 ? -0.541 -4.970 4.728 1.00 92.75 84 LEU A C 1
ATOM 631 O O . LEU A 1 84 ? 0.100 -5.162 3.694 1.00 92.75 84 LEU A O 1
ATOM 635 N N . SER A 1 85 ? 0.056 -4.576 5.855 1.00 94.25 85 SER A N 1
ATOM 636 C CA . SER A 1 85 ? 1.499 -4.326 5.922 1.00 94.25 85 SER A CA 1
ATOM 637 C C . SER A 1 85 ? 2.327 -5.605 5.744 1.00 94.25 85 SER A C 1
ATOM 639 O O . SER A 1 85 ? 3.365 -5.562 5.083 1.00 94.25 85 SER A O 1
ATOM 641 N N . TYR A 1 86 ? 1.838 -6.761 6.213 1.00 93.25 86 TYR A N 1
ATOM 642 C CA . TYR A 1 86 ? 2.480 -8.060 5.968 1.00 93.25 86 TYR A CA 1
ATOM 643 C C . TYR A 1 86 ? 2.566 -8.423 4.479 1.00 93.25 86 TYR A C 1
ATOM 645 O O . TYR A 1 86 ? 3.458 -9.164 4.075 1.00 93.25 86 TYR A O 1
ATOM 653 N N . PHE A 1 87 ? 1.667 -7.899 3.645 1.00 90.56 87 PHE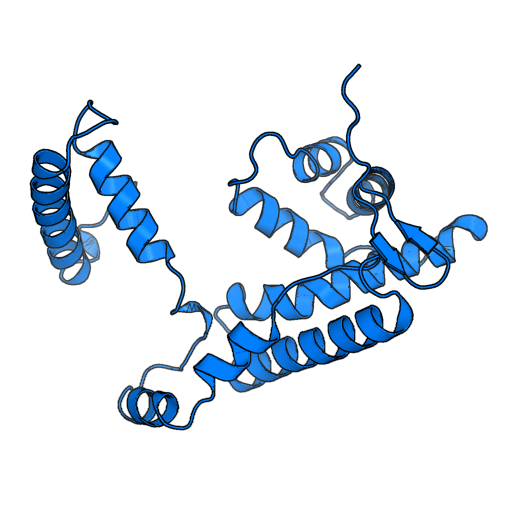 A N 1
ATOM 654 C CA . PHE A 1 87 ? 1.789 -8.025 2.195 1.00 90.56 87 PHE A CA 1
ATOM 655 C C . PHE A 1 87 ? 2.765 -7.010 1.609 1.00 90.56 87 PHE A C 1
ATOM 657 O O . PHE A 1 87 ? 3.585 -7.352 0.768 1.00 90.56 87 PHE A O 1
ATOM 664 N N . PHE A 1 88 ? 2.655 -5.758 2.041 1.00 90.50 88 PHE A N 1
ATOM 665 C CA . PHE A 1 88 ? 3.299 -4.612 1.409 1.00 90.50 88 PHE A CA 1
ATOM 666 C C . PHE A 1 88 ? 4.796 -4.469 1.734 1.00 90.50 88 PHE A C 1
ATOM 668 O O . PHE A 1 88 ? 5.602 -4.172 0.851 1.00 90.50 88 PHE A O 1
ATOM 675 N N . ILE A 1 89 ? 5.188 -4.685 2.992 1.00 91.50 89 ILE A N 1
ATOM 676 C CA . ILE A 1 89 ? 6.567 -4.472 3.462 1.00 91.50 89 ILE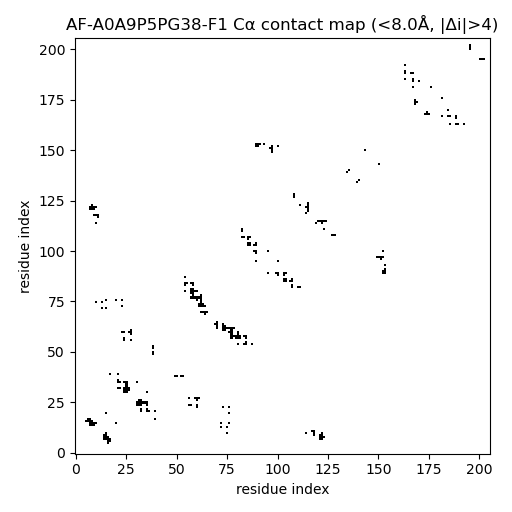 A CA 1
ATOM 677 C C . ILE A 1 89 ? 7.591 -5.354 2.718 1.00 91.50 89 ILE A C 1
ATOM 679 O O . ILE A 1 89 ? 8.646 -4.826 2.355 1.00 91.50 89 ILE A O 1
ATOM 683 N N . PRO A 1 90 ? 7.321 -6.646 2.430 1.00 88.88 90 PRO A N 1
ATOM 684 C CA . PRO A 1 90 ? 8.232 -7.488 1.651 1.00 88.88 90 PRO A CA 1
ATOM 685 C C . PRO A 1 90 ? 8.658 -6.905 0.302 1.00 88.88 90 PRO A C 1
ATOM 687 O O . PRO A 1 90 ? 9.760 -7.192 -0.156 1.00 88.88 90 PRO A O 1
ATOM 690 N N . PHE A 1 91 ? 7.809 -6.081 -0.320 1.00 85.06 91 PHE A N 1
ATOM 691 C CA . PHE A 1 91 ? 8.080 -5.486 -1.630 1.00 85.06 91 PHE A CA 1
ATOM 692 C C . PHE A 1 91 ? 8.745 -4.109 -1.557 1.00 85.06 91 PHE A C 1
ATOM 694 O O . PHE A 1 91 ? 9.317 -3.655 -2.540 1.00 85.06 91 PHE A O 1
ATOM 701 N N . THR A 1 92 ? 8.695 -3.441 -0.403 1.00 87.25 92 THR A N 1
ATOM 702 C CA . THR A 1 92 ? 9.227 -2.078 -0.231 1.00 87.25 92 THR A CA 1
ATOM 703 C C . THR A 1 92 ? 10.473 -2.011 0.646 1.00 87.25 92 THR A C 1
ATOM 705 O O . THR A 1 92 ? 11.203 -1.021 0.619 1.00 87.25 92 THR A O 1
ATOM 708 N N . SER A 1 93 ? 10.775 -3.072 1.399 1.00 87.62 93 SER A N 1
ATOM 709 C CA . SER A 1 93 ? 11.958 -3.143 2.253 1.00 87.62 93 SER A CA 1
ATOM 710 C C . SER A 1 93 ? 13.128 -3.830 1.548 1.00 87.62 93 SER A C 1
ATOM 712 O O . SER A 1 93 ? 13.318 -5.041 1.646 1.00 87.62 93 SER A O 1
ATOM 714 N N . ALA A 1 94 ? 13.981 -3.035 0.896 1.00 82.81 94 ALA A N 1
ATOM 715 C CA . ALA A 1 94 ? 15.170 -3.524 0.184 1.00 82.81 94 ALA A CA 1
ATOM 716 C C . ALA A 1 94 ? 16.174 -4.293 1.070 1.00 82.81 94 ALA A C 1
ATOM 718 O O . ALA A 1 94 ? 17.011 -5.034 0.562 1.00 82.81 94 ALA A O 1
ATOM 719 N N . LYS A 1 95 ? 16.113 -4.106 2.394 1.00 85.38 95 LYS A N 1
ATOM 720 C CA . LYS A 1 95 ? 17.008 -4.753 3.368 1.00 85.38 95 LYS A CA 1
ATOM 721 C C . LYS A 1 95 ? 16.419 -6.028 3.982 1.00 85.38 95 LYS A C 1
ATOM 723 O O . LYS A 1 95 ? 17.093 -6.666 4.785 1.00 85.38 95 LYS A O 1
ATOM 728 N N . MET A 1 96 ? 15.173 -6.380 3.661 1.00 85.62 96 MET A N 1
ATOM 729 C CA . MET A 1 96 ? 14.507 -7.548 4.236 1.00 85.62 96 MET A CA 1
AT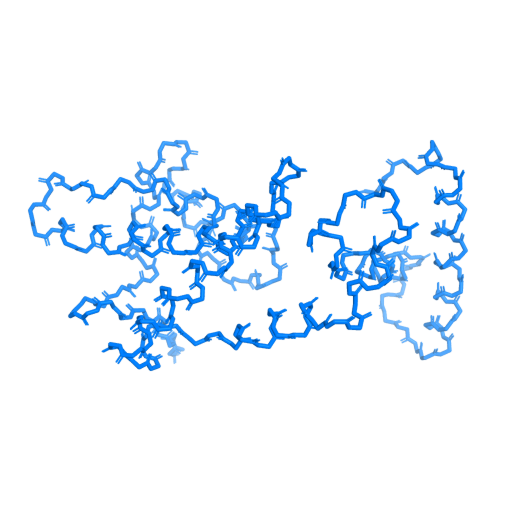OM 730 C C . MET A 1 96 ? 15.060 -8.841 3.630 1.00 85.62 96 MET A C 1
ATOM 732 O O . MET A 1 96 ? 15.129 -8.974 2.407 1.00 85.62 96 MET A O 1
ATOM 736 N N . SER A 1 97 ? 15.420 -9.809 4.476 1.00 86.12 97 SER A N 1
ATOM 737 C CA . SER A 1 97 ? 15.885 -11.117 4.007 1.00 86.12 97 SER A CA 1
ATOM 738 C C . SER A 1 97 ? 14.762 -11.877 3.293 1.00 86.12 97 SER A C 1
ATOM 740 O O . SER A 1 97 ? 13.585 -11.679 3.596 1.00 86.12 97 SER A O 1
ATOM 742 N N . LEU A 1 98 ? 15.101 -12.796 2.382 1.00 82.88 98 LEU A N 1
ATOM 743 C CA . LEU A 1 98 ? 14.090 -13.642 1.738 1.00 82.88 98 LEU A CA 1
ATOM 744 C C . LEU A 1 98 ? 13.256 -14.417 2.769 1.00 82.88 98 LEU A C 1
ATOM 746 O O . LEU A 1 98 ? 12.044 -14.525 2.614 1.00 82.88 98 LEU A O 1
ATOM 750 N N . SER A 1 99 ? 13.887 -14.930 3.830 1.00 84.62 99 SER A N 1
ATOM 751 C CA . SER A 1 99 ? 13.188 -15.650 4.901 1.00 84.62 99 SER A CA 1
ATOM 752 C C . SER A 1 99 ? 12.131 -14.769 5.571 1.00 84.62 99 SER A C 1
ATOM 754 O O . SER A 1 99 ? 10.995 -15.204 5.757 1.00 84.62 99 SER A O 1
ATOM 756 N N . ASP A 1 100 ? 12.474 -13.516 5.877 1.00 88.50 100 ASP A N 1
ATOM 757 C CA . ASP A 1 100 ? 11.534 -12.564 6.471 1.00 88.50 100 ASP A CA 1
ATOM 758 C C . ASP A 1 100 ? 10.421 -12.189 5.488 1.00 88.50 100 ASP A C 1
ATOM 760 O O . ASP A 1 100 ? 9.259 -12.118 5.889 1.00 88.50 100 ASP A O 1
ATOM 764 N N . GLN A 1 101 ? 10.744 -12.008 4.202 1.00 87.00 101 GLN A N 1
ATOM 765 C CA . GLN A 1 101 ? 9.746 -11.757 3.156 1.00 87.00 101 GLN A CA 1
ATOM 766 C C . GLN A 1 101 ? 8.731 -12.910 3.091 1.00 87.00 101 GLN A C 1
ATOM 768 O O . GLN A 1 101 ? 7.524 -12.672 3.131 1.00 87.00 101 GLN A O 1
ATOM 773 N N . VAL A 1 102 ? 9.204 -14.164 3.066 1.00 85.75 102 VAL A N 1
ATOM 774 C CA . VAL A 1 102 ? 8.344 -15.361 3.070 1.00 85.75 102 VAL A CA 1
ATOM 775 C C . VAL A 1 102 ? 7.478 -15.396 4.327 1.00 85.75 102 VAL A C 1
ATOM 777 O O . VAL A 1 102 ? 6.279 -15.652 4.237 1.00 85.75 102 VAL A O 1
ATOM 780 N N . PHE A 1 103 ? 8.062 -15.119 5.495 1.00 90.00 103 PHE A N 1
ATOM 781 C CA . PHE A 1 103 ? 7.346 -15.121 6.769 1.00 90.00 103 PHE A CA 1
ATOM 782 C C . PHE A 1 103 ? 6.198 -14.101 6.792 1.00 90.00 103 PHE A C 1
ATOM 784 O O . PHE A 1 103 ? 5.077 -14.434 7.187 1.00 90.00 103 PHE A O 1
ATOM 791 N N . HIS A 1 104 ? 6.444 -12.877 6.321 1.00 92.00 104 HIS A N 1
ATOM 792 C CA . HIS A 1 104 ? 5.423 -11.833 6.228 1.00 92.00 104 HIS A CA 1
ATOM 793 C C . HIS A 1 104 ? 4.306 -12.238 5.258 1.00 92.00 104 HIS A C 1
ATOM 795 O O . HIS A 1 104 ? 3.131 -12.220 5.627 1.00 92.00 104 HIS A O 1
ATOM 801 N N . LEU A 1 105 ? 4.653 -12.705 4.056 1.00 89.25 105 LEU A N 1
ATOM 802 C CA . LEU A 1 105 ? 3.659 -13.125 3.068 1.00 89.25 105 LEU A CA 1
ATOM 803 C C . LEU A 1 105 ? 2.844 -14.338 3.533 1.00 89.25 105 LEU A C 1
ATOM 805 O O . LEU A 1 105 ? 1.631 -14.389 3.319 1.00 89.25 105 LEU A O 1
ATOM 809 N N . ALA A 1 106 ? 3.477 -15.296 4.212 1.00 88.62 106 ALA A N 1
ATOM 810 C CA . ALA A 1 106 ? 2.782 -16.416 4.831 1.00 88.62 106 ALA A CA 1
ATOM 811 C C . ALA A 1 106 ? 1.809 -15.926 5.911 1.00 88.62 106 ALA A C 1
ATOM 813 O O . ALA A 1 106 ? 0.648 -16.334 5.908 1.00 88.62 106 ALA A O 1
ATOM 814 N N . THR A 1 107 ? 2.244 -15.022 6.793 1.00 93.06 107 THR A N 1
ATOM 815 C CA . THR A 1 107 ? 1.394 -14.419 7.834 1.00 93.06 107 THR A CA 1
ATOM 816 C C . THR A 1 107 ? 0.175 -13.739 7.216 1.00 93.06 107 THR A C 1
ATOM 818 O O . THR A 1 107 ? -0.959 -14.011 7.609 1.00 93.06 107 THR A O 1
ATOM 821 N N . TYR A 1 108 ? 0.389 -12.931 6.179 1.00 91.38 108 TYR A N 1
ATOM 822 C CA . TYR A 1 108 ? -0.680 -12.275 5.440 1.00 91.38 108 TYR A CA 1
ATOM 823 C C . TYR A 1 108 ? -1.694 -13.263 4.847 1.00 91.38 108 TYR A C 1
ATOM 825 O O . TYR A 1 108 ? -2.903 -13.079 5.014 1.00 91.38 108 TYR A O 1
ATOM 833 N N . VAL A 1 109 ? -1.236 -14.340 4.198 1.00 87.75 109 VAL A N 1
ATOM 834 C CA . VAL A 1 109 ? -2.138 -15.356 3.628 1.00 87.75 109 VAL A CA 1
ATOM 835 C C . VAL A 1 109 ? -2.950 -16.063 4.708 1.00 87.75 109 VAL A C 1
ATOM 837 O O . VAL A 1 109 ? -4.153 -16.246 4.535 1.00 87.75 109 VAL A O 1
ATOM 840 N N . HIS A 1 110 ? -2.341 -16.419 5.840 1.00 89.62 110 HIS A N 1
ATOM 841 C CA . HIS A 1 110 ? -3.072 -17.068 6.931 1.00 89.62 110 HIS A CA 1
ATOM 842 C C . HIS A 1 110 ? -4.120 -16.133 7.548 1.00 89.62 110 HIS A C 1
ATOM 844 O O . HIS A 1 1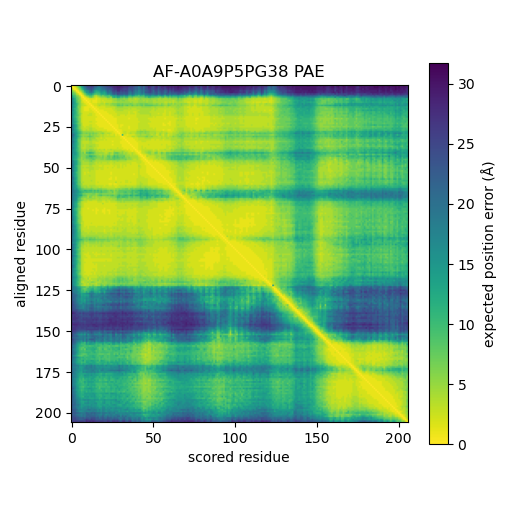10 ? -5.262 -16.550 7.747 1.00 89.62 110 HIS A O 1
ATOM 850 N N . LEU A 1 111 ? -3.769 -14.866 7.797 1.00 91.31 111 LEU A N 1
ATOM 851 C CA . LEU A 1 111 ? -4.694 -13.879 8.359 1.00 91.31 111 LEU A CA 1
ATOM 852 C C . LEU A 1 111 ? -5.851 -13.577 7.401 1.00 91.31 111 LEU A C 1
ATOM 854 O O . LEU A 1 111 ? -7.011 -13.625 7.804 1.00 91.31 111 LEU A O 1
ATOM 858 N N . THR A 1 112 ? -5.569 -13.327 6.122 1.00 88.00 112 THR A N 1
ATOM 859 C CA . THR A 1 112 ? -6.618 -13.068 5.121 1.00 88.00 112 THR A CA 1
ATOM 860 C C . THR A 1 112 ? -7.514 -14.282 4.893 1.00 88.00 112 THR A C 1
ATOM 862 O O . THR A 1 112 ? -8.729 -14.124 4.774 1.00 88.00 112 THR A O 1
ATOM 865 N N . TYR A 1 113 ? -6.962 -15.499 4.911 1.00 86.94 113 TYR A N 1
ATOM 866 C CA . TYR A 1 113 ? -7.751 -16.726 4.829 1.00 86.94 113 TYR A CA 1
ATOM 867 C C . TYR A 1 113 ? -8.657 -16.920 6.051 1.00 86.94 113 TYR A C 1
ATOM 869 O O . TYR A 1 113 ? -9.837 -17.236 5.892 1.00 86.94 113 TYR A O 1
ATOM 877 N N . ALA A 1 114 ? -8.147 -16.687 7.265 1.00 89.44 114 ALA A N 1
ATOM 878 C CA . ALA A 1 114 ? -8.955 -16.729 8.482 1.00 89.44 114 ALA A CA 1
ATOM 879 C C . ALA A 1 114 ? -10.087 -15.687 8.436 1.00 89.44 114 ALA A C 1
ATOM 881 O O . ALA A 1 114 ? -11.247 -16.010 8.691 1.00 89.44 114 ALA A O 1
ATOM 882 N N . MET A 1 115 ? -9.781 -14.459 8.008 1.00 87.62 115 MET A N 1
ATOM 883 C CA . MET A 1 115 ? -10.772 -13.393 7.844 1.00 87.62 115 MET A CA 1
ATOM 884 C C . MET A 1 115 ? -11.832 -13.729 6.794 1.00 87.62 115 MET A C 1
ATOM 886 O O . MET A 1 115 ? -13.016 -13.475 7.025 1.00 87.62 115 MET A O 1
ATOM 890 N N . TYR A 1 116 ? -11.437 -14.350 5.681 1.00 86.38 116 TYR A N 1
ATOM 891 C CA . TYR A 1 116 ? -12.360 -14.866 4.674 1.00 86.38 116 TYR A CA 1
ATOM 892 C C . TYR A 1 116 ? -13.252 -15.981 5.234 1.00 86.38 116 TYR A C 1
ATOM 894 O O . TYR A 1 116 ? -14.449 -16.000 4.963 1.00 86.38 116 TYR A O 1
ATOM 902 N N . LYS A 1 117 ? -12.717 -16.892 6.057 1.00 87.56 117 LYS A N 1
ATOM 903 C CA . LYS A 1 117 ? -13.528 -17.935 6.706 1.00 87.56 117 LYS A CA 1
ATOM 904 C C . LYS A 1 117 ? -14.575 -17.360 7.657 1.00 87.56 117 LYS A C 1
ATOM 906 O O . LYS A 1 117 ? -15.681 -17.890 7.699 1.00 87.56 117 LYS A O 1
ATOM 911 N N . CYS A 1 118 ? -14.255 -16.280 8.365 1.00 88.00 118 CYS A N 1
ATOM 912 C CA . CYS A 1 118 ? -15.182 -15.640 9.298 1.00 88.00 118 CYS A CA 1
ATOM 913 C C . CYS A 1 118 ? -16.219 -14.735 8.611 1.00 88.00 118 CYS A C 1
ATOM 915 O O . CYS A 1 118 ? -17.367 -14.693 9.040 1.00 88.00 118 CYS A O 1
ATOM 917 N N . ASN A 1 119 ? -15.835 -14.002 7.560 1.00 84.94 119 ASN A N 1
ATOM 918 C CA . ASN A 1 119 ? -16.648 -12.913 6.992 1.00 84.94 119 ASN A CA 1
ATOM 919 C C . ASN A 1 119 ? -17.075 -13.149 5.529 1.00 84.94 119 ASN A C 1
ATOM 921 O O . ASN A 1 119 ? -17.823 -12.352 4.953 1.00 84.94 119 ASN A O 1
ATOM 925 N N . GLY A 1 120 ? -16.595 -14.222 4.900 1.00 83.31 120 GLY A N 1
ATOM 926 C CA . GLY A 1 120 ? -16.806 -14.516 3.485 1.00 83.31 120 GLY A CA 1
ATOM 927 C C . GLY A 1 120 ? -16.253 -13.424 2.566 1.00 83.31 120 GLY A C 1
ATOM 928 O O . GLY A 1 120 ? -15.234 -12.790 2.844 1.00 83.31 120 GLY A O 1
ATOM 929 N N . LEU A 1 121 ? -16.971 -13.167 1.470 1.00 80.25 121 LEU A N 1
ATOM 930 C CA . LEU A 1 121 ? -16.622 -12.145 0.474 1.00 80.25 121 LEU A CA 1
ATOM 931 C C . LEU A 1 121 ? -16.784 -10.699 0.976 1.00 80.25 121 LEU A C 1
ATOM 933 O O . LEU A 1 121 ? -16.433 -9.772 0.255 1.00 80.25 121 LEU A O 1
ATOM 937 N N . ARG A 1 122 ? -17.313 -10.488 2.191 1.00 80.88 122 ARG A N 1
ATOM 938 C CA . ARG A 1 122 ? -17.540 -9.147 2.751 1.00 80.88 122 ARG A CA 1
ATOM 939 C C . ARG A 1 122 ? -16.291 -8.515 3.364 1.00 80.88 122 ARG A C 1
ATOM 941 O O . ARG A 1 122 ? -16.313 -7.323 3.630 1.00 80.88 122 ARG A O 1
ATOM 948 N N . PHE A 1 123 ? -15.235 -9.286 3.624 1.00 76.75 123 PHE A N 1
ATOM 949 C CA . PHE A 1 123 ? -13.962 -8.731 4.087 1.00 76.75 123 PHE A CA 1
ATOM 950 C C . PHE A 1 123 ? -13.183 -8.154 2.905 1.00 76.75 123 PHE A C 1
ATOM 952 O O . PHE A 1 123 ? -13.201 -6.955 2.653 1.00 76.75 123 PHE A O 1
ATOM 959 N N . PHE A 1 124 ? -12.503 -9.030 2.173 1.00 70.50 124 PHE A N 1
ATOM 960 C CA . PHE A 1 124 ? -11.636 -8.684 1.062 1.00 70.50 124 PHE A CA 1
ATOM 961 C C . PHE A 1 124 ? -11.344 -9.976 0.297 1.00 70.50 124 PHE A C 1
ATOM 963 O O . PHE A 1 124 ? -10.973 -10.978 0.912 1.00 70.50 124 PHE A O 1
ATOM 970 N N . TYR A 1 125 ? -11.535 -9.981 -1.022 1.00 60.50 125 TYR A N 1
ATOM 971 C CA . TYR A 1 125 ? -11.161 -11.114 -1.867 1.00 60.50 1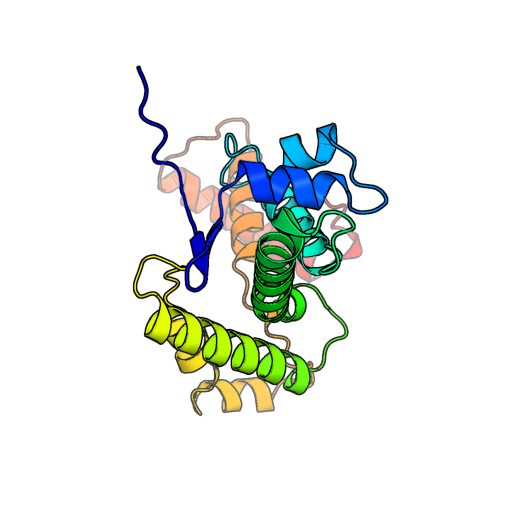25 TYR A CA 1
ATOM 972 C C . TYR A 1 125 ? -9.984 -10.710 -2.744 1.00 60.50 125 TYR A C 1
ATOM 974 O O . TYR A 1 125 ? -10.134 -9.907 -3.660 1.00 60.50 125 TYR A O 1
ATOM 982 N N . MET A 1 126 ? -8.821 -11.296 -2.473 1.00 61.06 126 MET A N 1
ATOM 983 C CA . MET A 1 126 ? -7.681 -11.268 -3.381 1.00 61.06 126 MET A CA 1
ATOM 984 C C . MET A 1 126 ? -7.268 -12.712 -3.682 1.00 61.06 126 MET A C 1
ATOM 986 O O . MET A 1 126 ? -7.126 -13.512 -2.752 1.00 61.06 126 MET A O 1
ATOM 990 N N . PRO A 1 127 ? -7.055 -13.084 -4.953 1.00 56.56 127 PRO A N 1
ATOM 991 C CA . PRO A 1 127 ? -6.530 -14.395 -5.318 1.00 56.56 127 PRO A CA 1
ATOM 992 C C . PRO A 1 127 ? -5.012 -14.447 -5.061 1.00 56.56 127 PRO A C 1
ATOM 994 O O . PRO A 1 127 ? -4.187 -14.371 -5.967 1.00 56.56 127 PRO A O 1
ATOM 997 N N . ILE A 1 128 ? -4.637 -14.554 -3.788 1.00 58.41 128 ILE A N 1
ATOM 998 C CA . ILE A 1 128 ? -3.241 -14.569 -3.310 1.00 58.41 128 ILE A CA 1
ATOM 999 C C . ILE A 1 128 ? -2.574 -15.950 -3.358 1.00 58.41 128 ILE A C 1
ATOM 1001 O O . ILE A 1 128 ? -1.375 -16.003 -3.637 1.00 58.41 128 ILE A O 1
ATOM 1005 N N . PRO A 1 129 ? -3.286 -17.086 -3.174 1.00 55.22 129 PRO A N 1
ATOM 1006 C CA . PRO A 1 129 ? -2.655 -18.406 -3.228 1.00 55.22 129 PRO A CA 1
ATOM 1007 C C . PRO A 1 129 ? -1.871 -18.664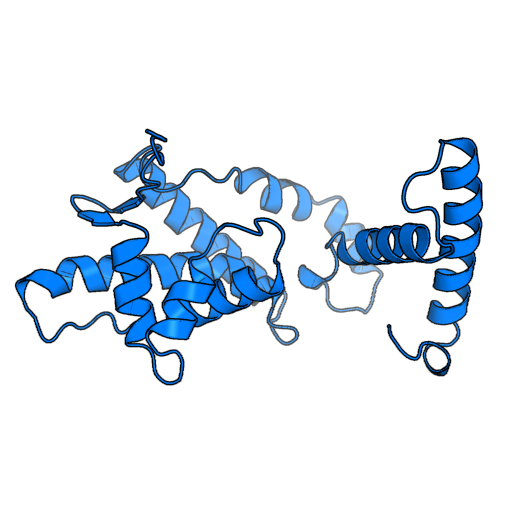 -4.524 1.00 55.22 129 PRO A C 1
ATOM 1009 O O . PRO A 1 129 ? -0.850 -19.346 -4.502 1.00 55.22 129 PRO A O 1
ATOM 1012 N N . THR A 1 130 ? -2.285 -18.068 -5.645 1.00 55.97 130 THR A N 1
ATOM 1013 C CA . THR A 1 130 ? -1.597 -18.139 -6.945 1.00 55.97 130 THR A CA 1
ATOM 1014 C C . THR A 1 130 ? -0.240 -17.433 -6.988 1.00 55.97 130 THR A C 1
ATOM 1016 O O . THR A 1 130 ? 0.616 -17.838 -7.769 1.00 55.97 130 THR A O 1
ATOM 1019 N N . LEU A 1 131 ? -0.028 -16.405 -6.163 1.00 56.22 131 LEU A N 1
ATOM 1020 C CA . LEU A 1 131 ? 1.202 -15.605 -6.144 1.00 56.22 131 LEU A CA 1
ATOM 1021 C C . LEU A 1 131 ? 2.340 -16.338 -5.415 1.00 56.22 131 LEU A C 1
ATOM 1023 O O . LEU A 1 131 ? 3.469 -16.346 -5.895 1.00 56.22 131 LEU A O 1
ATOM 1027 N N . LEU A 1 132 ? 2.030 -17.027 -4.309 1.00 58.22 132 LEU A N 1
ATOM 1028 C CA . LEU A 1 132 ? 3.011 -17.830 -3.564 1.00 58.22 132 LEU A CA 1
ATOM 1029 C C . LEU A 1 132 ? 3.227 -19.219 -4.181 1.00 58.22 132 LEU A C 1
ATOM 1031 O O . LEU A 1 132 ? 4.363 -19.670 -4.295 1.00 58.22 132 LEU A O 1
ATOM 1035 N N . SER A 1 133 ? 2.159 -19.900 -4.612 1.00 54.03 133 SER A N 1
ATOM 1036 C CA . SER A 1 133 ? 2.263 -21.279 -5.125 1.00 54.03 133 SER A CA 1
ATOM 1037 C C . SER A 1 133 ? 3.084 -21.400 -6.408 1.00 54.03 133 SER A C 1
ATOM 1039 O O . SER A 1 133 ? 3.769 -22.402 -6.590 1.00 54.03 133 SER A O 1
ATOM 1041 N N . LYS A 1 134 ? 3.056 -20.384 -7.280 1.00 54.91 134 LYS A N 1
ATOM 1042 C CA . LYS A 1 134 ? 3.875 -20.379 -8.497 1.00 54.91 134 LYS A CA 1
ATOM 1043 C C . LYS A 1 134 ? 5.371 -20.226 -8.200 1.00 54.91 134 LYS A C 1
ATOM 1045 O O . LYS A 1 134 ? 6.155 -20.877 -8.869 1.00 54.91 134 LYS A O 1
ATOM 1050 N N . ARG A 1 135 ? 5.760 -19.430 -7.193 1.00 57.44 135 ARG A N 1
ATOM 1051 C CA . ARG A 1 135 ? 7.165 -19.024 -6.971 1.00 57.44 135 ARG A CA 1
ATOM 1052 C C . ARG A 1 135 ? 8.004 -19.962 -6.106 1.00 57.44 135 ARG A C 1
ATOM 1054 O O . ARG A 1 135 ? 9.219 -19.986 -6.247 1.00 57.44 135 ARG A O 1
ATOM 1061 N N . TYR A 1 136 ? 7.385 -20.748 -5.225 1.00 54.81 136 TYR A N 1
ATOM 1062 C CA . TYR A 1 136 ? 8.102 -21.754 -4.421 1.00 54.81 136 TYR A CA 1
ATOM 1063 C C . TYR A 1 136 ? 8.074 -23.147 -5.054 1.00 54.81 136 TYR A C 1
ATOM 1065 O O . TYR A 1 136 ? 8.311 -24.150 -4.375 1.00 54.81 136 TYR A O 1
ATOM 1073 N N . SER A 1 137 ? 7.780 -23.234 -6.356 1.00 55.69 137 SER A N 1
ATOM 1074 C CA . SER A 1 137 ? 7.910 -24.499 -7.063 1.00 55.69 137 SER A CA 1
ATOM 1075 C C . SER A 1 137 ? 9.392 -24.927 -7.074 1.00 55.69 137 SER A C 1
ATOM 1077 O O . SER A 1 137 ? 10.283 -24.091 -7.254 1.00 55.69 137 SER A O 1
ATOM 1079 N N . PRO A 1 138 ? 9.705 -26.225 -6.922 1.00 52.59 138 PRO A N 1
ATOM 1080 C CA . PRO A 1 138 ? 11.085 -26.721 -6.961 1.00 52.59 138 PRO A CA 1
ATOM 1081 C C . PRO A 1 138 ? 11.820 -26.478 -8.291 1.00 52.59 138 PRO A C 1
ATOM 1083 O O . PRO A 1 138 ? 13.014 -26.762 -8.387 1.00 52.59 138 PRO A O 1
ATOM 1086 N N . GLN A 1 139 ? 11.113 -26.034 -9.335 1.00 50.88 139 GLN A N 1
ATOM 1087 C CA . GLN A 1 139 ? 11.696 -25.716 -10.638 1.00 50.88 139 GLN A CA 1
ATOM 1088 C C . GLN A 1 139 ? 12.366 -24.334 -10.629 1.00 50.88 139 GLN A C 1
ATOM 1090 O O . GLN A 1 139 ? 13.456 -24.204 -11.182 1.00 50.88 139 GLN A O 1
ATOM 1095 N N . ASP A 1 140 ? 11.801 -23.353 -9.918 1.00 52.38 140 ASP A N 1
ATOM 1096 C CA . ASP A 1 140 ? 12.362 -21.996 -9.829 1.00 52.38 140 ASP A CA 1
ATOM 1097 C C . ASP A 1 140 ? 13.552 -21.914 -8.863 1.00 52.38 140 ASP A C 1
ATOM 1099 O O . ASP A 1 140 ? 14.519 -21.192 -9.115 1.00 52.38 140 ASP A O 1
ATOM 1103 N N . SER A 1 141 ? 13.560 -22.715 -7.791 1.00 50.25 141 SER A N 1
ATOM 1104 C CA . SER A 1 141 ? 14.661 -22.726 -6.813 1.00 50.25 141 SER A CA 1
ATOM 1105 C C . SER A 1 141 ? 16.011 -23.157 -7.410 1.00 50.25 141 SER A C 1
ATOM 1107 O O . SER A 1 141 ? 17.065 -22.721 -6.940 1.00 50.25 141 SER A O 1
ATOM 1109 N N . ARG A 1 142 ? 16.004 -23.951 -8.492 1.00 49.44 142 ARG A N 1
ATOM 1110 C CA . ARG A 1 142 ? 17.224 -24.375 -9.205 1.00 49.44 142 ARG A CA 1
ATOM 1111 C C . ARG A 1 142 ? 17.872 -23.243 -10.003 1.00 49.44 142 ARG A C 1
ATOM 1113 O O . ARG A 1 142 ? 19.093 -23.208 -10.089 1.00 49.44 142 ARG A O 1
ATOM 1120 N N . VAL A 1 143 ? 17.081 -22.307 -10.531 1.00 51.75 143 VAL A N 1
ATOM 1121 C CA . VAL A 1 143 ? 17.578 -21.137 -11.282 1.00 51.75 143 VAL A CA 1
ATOM 1122 C C . VAL A 1 143 ? 18.238 -20.120 -10.343 1.00 51.75 143 VAL A C 1
ATOM 1124 O O . VAL A 1 143 ? 19.242 -19.502 -10.683 1.00 51.75 143 VAL A O 1
ATOM 1127 N N . HIS A 1 144 ? 17.731 -20.005 -9.116 1.00 49.81 144 HIS A N 1
ATOM 1128 C CA . HIS A 1 144 ? 18.252 -19.077 -8.108 1.00 49.81 144 HIS A CA 1
ATOM 1129 C C . HIS A 1 144 ? 19.511 -19.598 -7.398 1.00 49.81 144 HIS A C 1
ATOM 1131 O O . HIS A 1 144 ? 20.242 -18.826 -6.790 1.00 49.81 144 HIS A O 1
ATOM 1137 N N . SER A 1 145 ? 19.796 -20.900 -7.503 1.00 48.91 145 SER A N 1
ATOM 1138 C CA . SER A 1 145 ? 20.981 -21.535 -6.908 1.00 48.91 145 SER A CA 1
ATOM 1139 C C . SER A 1 145 ? 22.295 -21.143 -7.604 1.00 48.91 145 SER A C 1
ATOM 1141 O O . SER A 1 145 ? 23.363 -21.306 -7.021 1.00 48.91 145 SER A O 1
ATOM 1143 N N . SER A 1 146 ? 22.233 -20.644 -8.846 1.00 47.25 146 SER A N 1
ATOM 1144 C CA . SER A 1 146 ? 23.407 -20.263 -9.646 1.00 47.25 146 SER A CA 1
ATOM 1145 C C . SER A 1 146 ? 23.720 -18.765 -9.640 1.00 47.25 146 SER A C 1
ATOM 1147 O O . SER A 1 146 ? 24.750 -18.366 -10.179 1.00 47.25 146 SER A O 1
ATOM 1149 N N . LEU A 1 147 ? 22.861 -17.925 -9.054 1.00 46.69 147 LEU A N 1
ATOM 1150 C CA . LEU A 1 147 ? 23.128 -16.497 -8.901 1.00 46.69 147 LEU A CA 1
ATOM 1151 C C . LEU A 1 147 ? 23.551 -16.209 -7.456 1.00 46.69 147 LEU A C 1
ATOM 1153 O O . LEU A 1 147 ? 22.779 -16.383 -6.522 1.00 46.69 147 LEU A O 1
ATOM 1157 N N . HIS A 1 148 ? 24.758 -15.671 -7.269 1.00 45.88 148 HIS A N 1
ATOM 1158 C CA . HIS A 1 148 ? 25.227 -15.122 -5.987 1.00 45.88 148 HIS A CA 1
ATOM 1159 C C . HIS A 1 148 ? 24.440 -13.875 -5.518 1.00 45.88 148 HIS A C 1
ATOM 1161 O O . HIS A 1 148 ? 24.806 -13.248 -4.525 1.00 45.88 148 HIS A O 1
ATOM 1167 N N . SER A 1 149 ? 23.378 -13.483 -6.226 1.00 53.16 149 SER A N 1
ATOM 1168 C CA . SER A 1 149 ? 22.504 -12.379 -5.848 1.00 53.16 149 SER A CA 1
ATOM 1169 C C . SER A 1 149 ? 21.401 -12.876 -4.920 1.00 53.16 149 SER A C 1
ATOM 1171 O O . SER A 1 149 ? 20.692 -13.827 -5.244 1.00 53.16 149 SER A O 1
ATOM 1173 N N . CYS A 1 150 ? 21.240 -12.201 -3.783 1.00 51.91 150 CYS A N 1
ATOM 1174 C CA . CYS A 1 150 ? 20.152 -12.428 -2.838 1.00 51.91 150 CYS A CA 1
ATOM 1175 C C . CYS A 1 150 ? 18.803 -12.525 -3.591 1.00 51.91 150 CYS A C 1
ATOM 1177 O O . CYS A 1 150 ? 18.465 -11.582 -4.313 1.00 51.91 150 CYS A O 1
ATOM 1179 N N . PRO A 1 151 ? 18.041 -13.630 -3.479 1.00 55.88 151 PRO A N 1
ATOM 1180 C CA . PRO A 1 151 ? 16.747 -13.739 -4.133 1.00 55.88 151 PRO A CA 1
ATOM 1181 C C . PRO A 1 151 ? 15.764 -12.810 -3.417 1.00 55.88 151 PRO A C 1
ATOM 1183 O O . PRO A 1 151 ? 15.249 -13.142 -2.354 1.00 55.88 151 PRO A O 1
ATOM 1186 N N . CYS A 1 152 ? 15.537 -11.619 -3.964 1.00 59.75 152 CYS A N 1
ATOM 1187 C CA . CYS A 1 152 ? 14.539 -10.682 -3.458 1.00 59.75 152 CYS A CA 1
ATOM 1188 C C . CYS A 1 152 ? 13.276 -10.793 -4.315 1.00 59.75 152 CYS A C 1
ATOM 1190 O O . CYS A 1 152 ? 13.346 -10.587 -5.525 1.00 59.75 152 CYS A O 1
ATOM 1192 N N . LEU A 1 153 ? 12.110 -11.019 -3.696 1.00 64.12 153 LEU A N 1
ATOM 1193 C CA . LEU A 1 153 ? 10.816 -11.033 -4.404 1.00 64.12 153 LEU A CA 1
ATOM 1194 C C . LEU A 1 153 ? 10.505 -9.695 -5.099 1.00 64.12 153 LEU A C 1
ATOM 1196 O O . LEU A 1 153 ? 9.695 -9.663 -6.027 1.00 64.12 153 LEU A O 1
ATOM 1200 N N . ILE A 1 154 ? 11.174 -8.625 -4.652 1.00 59.81 154 ILE A N 1
ATOM 1201 C CA . ILE A 1 154 ? 11.155 -7.252 -5.180 1.00 59.81 154 ILE A CA 1
ATOM 1202 C C . ILE A 1 154 ? 11.540 -7.200 -6.671 1.00 59.81 154 ILE A C 1
ATOM 1204 O O . ILE A 1 154 ? 11.085 -6.317 -7.388 1.00 59.81 154 ILE A O 1
ATOM 1208 N N . LEU A 1 155 ? 12.354 -8.139 -7.168 1.00 59.22 155 LEU A N 1
ATOM 1209 C CA . LEU A 1 155 ? 12.902 -8.080 -8.531 1.00 59.22 155 LEU A CA 1
ATOM 1210 C C . LEU A 1 155 ? 11.982 -8.655 -9.622 1.00 59.22 155 LEU A C 1
ATOM 1212 O O . LEU A 1 155 ? 12.295 -8.523 -10.802 1.00 59.22 155 LEU A O 1
ATOM 1216 N N . ASP A 1 156 ? 10.846 -9.237 -9.242 1.00 63.19 156 ASP A N 1
ATOM 1217 C CA . ASP A 1 156 ? 9.903 -9.897 -10.159 1.00 63.19 156 ASP A CA 1
ATOM 1218 C C . ASP A 1 156 ? 8.720 -8.992 -10.569 1.00 63.19 156 ASP A C 1
ATOM 1220 O O . ASP A 1 156 ? 7.653 -9.481 -10.952 1.00 63.19 156 ASP A O 1
ATOM 1224 N N . GLY A 1 157 ? 8.862 -7.674 -10.415 1.00 65.88 157 GLY A N 1
ATOM 1225 C CA . GLY A 1 157 ? 7.875 -6.693 -10.870 1.00 65.88 157 GLY A CA 1
ATOM 1226 C C . GLY A 1 157 ? 7.890 -6.502 -12.390 1.00 65.88 157 GLY A C 1
ATOM 1227 O O . GLY A 1 157 ? 8.890 -6.761 -13.062 1.00 65.88 157 GLY A O 1
ATOM 1228 N N . THR A 1 158 ? 6.782 -6.002 -12.941 1.00 73.50 158 THR A N 1
ATOM 1229 C CA . THR A 1 158 ? 6.709 -5.553 -14.342 1.00 73.50 158 THR A CA 1
ATOM 1230 C C . THR A 1 158 ? 7.230 -4.132 -14.534 1.00 73.50 158 THR A C 1
ATOM 1232 O O . THR A 1 158 ? 7.238 -3.656 -15.660 1.00 73.50 158 THR A O 1
ATOM 1235 N N . ASP A 1 159 ? 7.737 -3.474 -13.492 1.00 77.25 159 ASP A N 1
ATOM 1236 C CA . ASP A 1 159 ? 8.194 -2.078 -13.521 1.00 77.25 159 ASP A CA 1
ATOM 1237 C C . ASP A 1 159 ? 9.202 -1.801 -14.648 1.00 77.25 159 ASP A C 1
ATOM 1239 O O . ASP A 1 159 ? 9.131 -0.778 -15.324 1.00 77.25 159 ASP A O 1
ATOM 1243 N N . LYS A 1 160 ? 10.114 -2.746 -14.931 1.00 76.69 160 LYS A N 1
ATOM 1244 C CA . LYS A 1 160 ? 11.052 -2.624 -16.065 1.00 76.69 160 LYS A CA 1
ATOM 1245 C C . LYS A 1 160 ? 10.341 -2.634 -17.421 1.00 76.69 160 LYS A C 1
ATOM 1247 O O . LYS A 1 160 ? 10.757 -1.940 -18.344 1.00 76.69 160 LYS A O 1
ATOM 1252 N N . LEU A 1 161 ? 9.279 -3.427 -17.543 1.00 83.25 161 LEU A N 1
ATOM 1253 C CA . LEU A 1 161 ? 8.425 -3.478 -18.727 1.00 83.25 161 LEU A CA 1
ATOM 1254 C C . LEU A 1 161 ? 7.597 -2.189 -18.850 1.00 83.25 161 LEU A C 1
ATOM 1256 O O . LEU A 1 161 ? 7.451 -1.659 -19.945 1.00 83.25 161 LEU A O 1
ATOM 1260 N N . GLU A 1 162 ? 7.093 -1.656 -17.737 1.00 84.38 162 GLU A N 1
ATOM 1261 C CA . GLU A 1 162 ? 6.368 -0.381 -17.702 1.00 84.38 162 GLU A CA 1
ATOM 1262 C C . GLU A 1 162 ? 7.273 0.794 -18.082 1.00 84.38 162 GLU A C 1
ATOM 1264 O O . GLU A 1 162 ? 6.871 1.632 -18.886 1.00 84.38 162 GLU A O 1
ATOM 1269 N N . GLY A 1 163 ? 8.524 0.810 -17.613 1.00 83.50 163 GLY A N 1
ATOM 1270 C CA . GLY A 1 163 ? 9.537 1.769 -18.058 1.00 83.50 163 GLY A CA 1
ATOM 1271 C C . GLY A 1 163 ? 9.799 1.683 -19.565 1.00 83.50 163 GLY A C 1
ATOM 1272 O O . GLY A 1 163 ? 9.857 2.706 -20.245 1.00 83.50 163 GLY A O 1
ATOM 1273 N N . LEU A 1 164 ? 9.861 0.467 -20.120 1.00 86.06 164 LEU A N 1
ATOM 1274 C CA . LEU A 1 164 ? 9.974 0.261 -21.566 1.00 86.06 164 LEU A CA 1
ATOM 1275 C C . LEU A 1 164 ? 8.755 0.820 -22.317 1.00 86.06 164 LEU A C 1
ATOM 1277 O O . LEU A 1 164 ? 8.919 1.516 -23.317 1.00 86.06 164 LEU A O 1
ATOM 1281 N N . PHE A 1 165 ? 7.538 0.568 -21.827 1.00 87.06 165 PHE A N 1
ATOM 1282 C CA . PHE A 1 165 ? 6.319 1.136 -22.410 1.00 87.06 165 PHE A CA 1
ATOM 1283 C C . PHE A 1 165 ? 6.252 2.658 -22.281 1.00 87.06 165 PHE A C 1
ATOM 1285 O O . PHE A 1 165 ? 5.776 3.319 -23.203 1.00 87.06 165 PHE A O 1
ATOM 1292 N N . SER A 1 166 ? 6.743 3.225 -21.181 1.00 86.25 166 SER A N 1
ATOM 1293 C CA . SER A 1 166 ? 6.870 4.673 -21.016 1.00 86.25 166 SER A CA 1
ATOM 1294 C C . SER A 1 166 ? 7.792 5.255 -22.089 1.00 86.25 166 SER A C 1
ATOM 1296 O O . SER A 1 166 ? 7.381 6.147 -22.827 1.00 86.25 166 SER A O 1
ATOM 1298 N N . ASN A 1 167 ? 8.975 4.659 -22.281 1.00 85.69 167 ASN A N 1
ATOM 1299 C CA . ASN A 1 167 ? 9.921 5.063 -23.324 1.00 85.69 167 ASN A CA 1
ATOM 1300 C C . ASN A 1 167 ? 9.298 5.006 -24.727 1.00 85.69 167 ASN A C 1
ATOM 1302 O O . ASN A 1 167 ? 9.476 5.920 -25.524 1.00 85.69 167 ASN A O 1
ATOM 1306 N N . ILE A 1 168 ? 8.533 3.957 -25.038 1.00 89.44 168 ILE A N 1
ATOM 1307 C CA . ILE A 1 168 ? 7.841 3.828 -26.331 1.00 89.44 168 ILE A CA 1
ATOM 1308 C C . ILE A 1 168 ? 6.857 4.991 -26.559 1.00 89.44 168 ILE A C 1
ATOM 1310 O O . ILE A 1 168 ? 6.796 5.535 -27.666 1.00 89.44 168 ILE A O 1
ATOM 1314 N N . HIS A 1 169 ? 6.112 5.391 -25.524 1.00 86.25 169 HIS A N 1
ATOM 1315 C CA . HIS A 1 169 ? 5.153 6.498 -25.598 1.00 86.25 169 HIS A CA 1
ATOM 1316 C C . HIS A 1 169 ? 5.806 7.884 -25.653 1.00 86.25 169 HIS A C 1
ATOM 1318 O O . HIS A 1 169 ? 5.169 8.820 -26.132 1.00 86.25 169 HIS A O 1
ATOM 1324 N N . THR A 1 170 ? 7.044 8.035 -25.175 1.00 87.69 170 THR A N 1
ATOM 1325 C CA . THR A 1 170 ? 7.758 9.325 -25.124 1.00 87.69 170 THR A CA 1
ATOM 1326 C C . THR A 1 170 ? 8.776 9.519 -26.248 1.00 87.69 170 THR A C 1
ATOM 1328 O O . THR A 1 170 ? 9.323 10.611 -26.388 1.00 87.69 170 THR A O 1
ATOM 1331 N N . GLN A 1 171 ? 9.013 8.498 -27.080 1.00 86.31 171 GLN A N 1
ATOM 1332 C CA . GLN A 1 171 ? 9.944 8.570 -28.214 1.00 86.31 171 GLN A CA 1
ATOM 1333 C C . GLN A 1 171 ? 9.585 9.640 -29.258 1.00 86.31 171 GLN A C 1
ATOM 1335 O O . GLN A 1 171 ? 10.477 10.155 -29.929 1.00 86.31 171 GLN A O 1
ATOM 1340 N N . ASP A 1 172 ? 8.303 9.964 -29.430 1.00 85.56 172 ASP A N 1
ATOM 1341 C CA . ASP A 1 172 ? 7.840 11.046 -30.302 1.00 85.56 172 ASP A CA 1
ATOM 1342 C C . ASP A 1 172 ? 6.547 11.676 -29.757 1.00 85.56 172 ASP A C 1
ATOM 1344 O O . ASP A 1 172 ? 6.081 11.360 -28.665 1.00 85.56 172 ASP A O 1
ATOM 1348 N N . HIS A 1 173 ? 5.957 12.600 -30.516 1.00 84.81 173 HIS A N 1
ATOM 1349 C CA . HIS A 1 173 ? 4.710 13.264 -30.136 1.00 84.81 173 HIS A CA 1
ATOM 1350 C C . HIS A 1 173 ? 3.446 12.414 -30.388 1.00 84.81 173 HIS A C 1
ATOM 1352 O O . HIS A 1 173 ? 2.345 12.868 -30.075 1.00 84.81 173 HIS A O 1
ATOM 1358 N N . SER A 1 174 ? 3.570 11.205 -30.954 1.00 83.19 174 SER A N 1
ATOM 1359 C CA . SER A 1 174 ? 2.439 10.338 -31.302 1.00 83.19 174 SER A CA 1
ATOM 1360 C C . SER A 1 174 ? 2.253 9.240 -30.259 1.00 83.19 174 SER A C 1
ATOM 1362 O O . SER A 1 174 ? 2.771 8.132 -30.383 1.00 83.19 174 SER A O 1
ATOM 1364 N N . GLN A 1 175 ? 1.443 9.532 -29.240 1.00 77.88 175 GLN A N 1
ATOM 1365 C CA . GLN A 1 175 ? 1.144 8.584 -28.158 1.00 77.88 175 GLN A CA 1
ATOM 1366 C C . GLN A 1 175 ? 0.348 7.356 -28.623 1.00 77.88 175 GLN A C 1
ATOM 1368 O O . GLN A 1 175 ? 0.411 6.311 -27.987 1.00 77.88 175 GLN A O 1
ATOM 1373 N N . ASN A 1 176 ? -0.387 7.465 -29.731 1.00 86.81 176 ASN A N 1
ATOM 1374 C CA . ASN A 1 176 ? -1.069 6.333 -30.349 1.00 86.81 176 ASN A CA 1
ATOM 1375 C C . ASN A 1 176 ? -0.292 5.916 -31.595 1.00 86.81 176 ASN A C 1
ATOM 1377 O O . ASN A 1 176 ? 0.012 6.753 -32.447 1.00 86.81 176 ASN A O 1
ATOM 1381 N N . PHE A 1 177 ? 0.010 4.631 -31.704 1.00 88.44 177 PHE A N 1
ATOM 1382 C CA . PHE A 1 177 ? 0.769 4.072 -32.814 1.00 88.44 177 PHE A CA 1
ATOM 1383 C C . PHE A 1 177 ? 0.178 2.727 -33.237 1.00 88.44 177 PHE A C 1
ATOM 1385 O O . PHE A 1 177 ? -0.434 2.016 -32.435 1.00 88.44 177 PHE A O 1
ATOM 1392 N N . ASP A 1 178 ? 0.332 2.389 -34.514 1.00 92.44 178 ASP A N 1
ATOM 1393 C CA . ASP A 1 178 ? -0.075 1.083 -35.028 1.00 92.44 178 ASP A CA 1
ATOM 1394 C C . ASP A 1 178 ? 0.925 -0.022 -34.633 1.00 92.44 178 ASP A C 1
ATOM 1396 O O . ASP A 1 178 ? 1.959 0.217 -34.006 1.00 92.44 178 ASP A O 1
ATOM 1400 N N . THR A 1 179 ? 0.619 -1.272 -34.982 1.00 92.31 179 THR A N 1
ATOM 1401 C CA . THR A 1 179 ? 1.470 -2.418 -34.631 1.00 92.31 179 THR A CA 1
ATOM 1402 C C . THR A 1 179 ? 2.862 -2.348 -35.270 1.00 92.31 179 THR A C 1
ATOM 1404 O O . THR A 1 179 ? 3.827 -2.820 -34.668 1.00 92.31 179 THR A O 1
ATOM 1407 N N . LEU A 1 180 ? 2.991 -1.760 -36.464 1.00 94.00 180 LEU A N 1
ATOM 1408 C CA . LEU A 1 180 ? 4.279 -1.619 -37.147 1.00 94.00 180 LEU A CA 1
ATOM 1409 C C . LEU A 1 180 ? 5.146 -0.576 -36.437 1.00 94.00 180 LEU A C 1
ATOM 1411 O O . LEU A 1 180 ? 6.316 -0.830 -36.149 1.00 94.00 180 LEU A O 1
ATOM 1415 N N . GLN A 1 181 ? 4.555 0.567 -36.106 1.00 91.56 181 GLN A N 1
ATOM 1416 C CA . GLN A 1 181 ? 5.192 1.626 -35.336 1.00 91.56 181 GLN A CA 1
ATOM 1417 C C . GLN A 1 181 ? 5.569 1.144 -33.931 1.00 91.56 181 GLN A C 1
ATOM 1419 O O . GLN A 1 181 ? 6.682 1.408 -33.483 1.00 91.56 181 GLN A O 1
ATOM 1424 N N . LEU A 1 182 ? 4.707 0.371 -33.257 1.00 91.69 182 LEU A N 1
ATOM 1425 C CA . LEU A 1 182 ? 5.043 -0.264 -31.979 1.00 91.69 182 LEU A CA 1
ATOM 1426 C C . LEU A 1 182 ? 6.281 -1.159 -32.110 1.00 91.69 182 LEU A C 1
ATOM 1428 O O . LEU A 1 182 ? 7.183 -1.059 -31.285 1.00 91.69 182 LEU A O 1
ATOM 1432 N N . ALA A 1 183 ? 6.356 -2.011 -33.138 1.00 92.94 183 ALA A N 1
ATOM 1433 C CA . ALA A 1 183 ? 7.501 -2.902 -33.332 1.00 92.94 183 ALA A CA 1
ATOM 1434 C C . ALA A 1 183 ? 8.815 -2.125 -33.533 1.00 92.94 183 ALA A C 1
ATOM 1436 O O . ALA A 1 183 ? 9.840 -2.475 -32.949 1.00 92.94 183 ALA A O 1
ATOM 1437 N N . GLN A 1 184 ? 8.774 -1.040 -34.312 1.00 93.50 184 GLN A N 1
ATOM 1438 C CA . GLN A 1 184 ? 9.925 -0.158 -34.525 1.00 93.50 184 GLN A CA 1
ATOM 1439 C C . GLN A 1 184 ? 10.350 0.542 -33.227 1.00 93.50 184 GLN A C 1
ATOM 1441 O O . GLN A 1 184 ? 11.517 0.473 -32.838 1.00 93.50 184 GLN A O 1
ATOM 1446 N N . LYS A 1 185 ? 9.397 1.159 -32.521 1.00 92.50 185 LYS A N 1
ATOM 1447 C CA . LYS A 1 185 ? 9.636 1.859 -31.252 1.00 92.50 185 LYS A CA 1
ATOM 1448 C C . LYS A 1 185 ? 10.169 0.923 -30.166 1.00 92.50 185 LYS A C 1
ATOM 1450 O O . LYS A 1 185 ? 11.074 1.295 -29.419 1.00 92.50 185 LYS A O 1
ATOM 1455 N N . LEU A 1 186 ? 9.652 -0.306 -30.108 1.00 91.88 186 LEU A N 1
ATOM 1456 C CA . LEU A 1 186 ? 10.106 -1.351 -29.193 1.00 91.88 186 LEU A CA 1
ATOM 1457 C C . LEU A 1 186 ? 11.561 -1.748 -29.467 1.00 91.88 186 LEU A C 1
ATOM 1459 O O . LEU A 1 186 ? 12.324 -1.895 -28.517 1.00 91.88 186 LEU A O 1
ATOM 1463 N N . SER A 1 187 ? 11.960 -1.873 -30.740 1.00 92.50 187 SER A N 1
ATOM 1464 C CA . SER A 1 187 ? 13.353 -2.162 -31.115 1.00 92.50 187 SER A CA 1
ATOM 1465 C C . SER A 1 187 ? 14.303 -1.078 -30.600 1.00 92.50 187 SER A C 1
ATOM 1467 O O . SER A 1 187 ? 15.299 -1.390 -29.953 1.00 92.50 187 SER A O 1
ATOM 1469 N N . ILE A 1 188 ? 13.954 0.194 -30.813 1.00 91.06 188 ILE A N 1
ATOM 1470 C CA . ILE A 1 188 ? 14.750 1.342 -30.348 1.00 91.06 188 ILE A CA 1
ATOM 1471 C C . ILE A 1 188 ? 14.804 1.380 -28.814 1.00 91.06 188 ILE A C 1
ATOM 1473 O O . ILE A 1 188 ? 15.868 1.549 -28.222 1.00 91.06 188 ILE A O 1
ATOM 1477 N N . ALA A 1 189 ? 13.662 1.189 -28.147 1.00 90.50 189 ALA A N 1
ATOM 1478 C CA . ALA A 1 189 ? 13.591 1.207 -26.689 1.00 90.50 189 ALA A CA 1
ATOM 1479 C C . ALA A 1 189 ? 14.418 0.070 -26.063 1.00 90.50 189 ALA A C 1
ATOM 1481 O O . ALA A 1 189 ? 15.085 0.284 -25.052 1.00 90.50 189 ALA A O 1
ATOM 1482 N N . ALA A 1 190 ? 14.413 -1.120 -26.672 1.00 88.94 190 ALA A N 1
ATOM 1483 C CA . ALA A 1 190 ? 15.222 -2.251 -26.230 1.00 88.94 190 ALA A CA 1
ATOM 1484 C C . ALA A 1 190 ? 16.728 -1.975 -26.373 1.00 88.94 190 ALA A C 1
ATOM 1486 O O . ALA A 1 190 ? 17.488 -2.290 -25.457 1.00 88.94 190 ALA A O 1
ATOM 1487 N N . GLU A 1 191 ? 17.157 -1.341 -27.470 1.00 89.88 191 GLU A N 1
ATOM 1488 C CA . GLU A 1 191 ? 18.549 -0.906 -27.647 1.00 89.88 191 GLU A CA 1
ATOM 1489 C C . GLU A 1 191 ? 18.959 0.126 -26.593 1.00 89.88 191 GLU A C 1
ATOM 1491 O O . GLU A 1 191 ? 20.011 -0.024 -25.973 1.00 89.88 191 GLU A O 1
ATOM 1496 N N . HIS A 1 192 ? 18.112 1.123 -26.316 1.00 87.38 192 HIS A N 1
ATOM 1497 C CA . HIS A 1 192 ? 18.369 2.102 -25.255 1.00 87.38 192 HIS A CA 1
ATOM 1498 C C . HIS A 1 192 ? 18.541 1.423 -23.890 1.00 87.38 192 HIS A C 1
ATOM 1500 O O . HIS A 1 192 ? 19.520 1.680 -23.191 1.00 87.38 192 HIS A O 1
ATOM 1506 N N . VAL A 1 193 ? 17.632 0.511 -23.528 1.00 85.88 193 VAL A N 1
ATOM 1507 C CA . VAL A 1 193 ? 17.721 -0.241 -22.266 1.00 85.88 193 VAL A CA 1
ATOM 1508 C C . VAL A 1 193 ? 19.008 -1.066 -22.203 1.00 85.88 193 VAL A C 1
ATOM 1510 O O . VAL A 1 193 ? 19.649 -1.097 -21.154 1.00 85.88 193 VAL A O 1
ATOM 1513 N N . ALA A 1 194 ? 19.423 -1.704 -23.302 1.00 86.75 194 ALA A N 1
ATOM 1514 C CA . ALA A 1 194 ? 20.669 -2.467 -23.353 1.00 86.75 194 ALA A CA 1
ATOM 1515 C C . ALA A 1 194 ? 21.904 -1.568 -23.167 1.00 86.75 194 ALA A C 1
ATOM 1517 O O . ALA A 1 194 ? 22.777 -1.885 -22.358 1.00 86.75 194 ALA A O 1
ATOM 1518 N N . VAL A 1 195 ? 21.956 -0.423 -23.857 1.00 87.75 195 VAL A N 1
ATOM 1519 C CA . VAL A 1 195 ? 23.063 0.541 -23.755 1.00 87.75 195 VAL A CA 1
ATOM 1520 C C . VAL A 1 195 ? 23.178 1.100 -22.338 1.00 87.75 195 VAL A C 1
ATOM 1522 O O . VAL A 1 195 ? 24.276 1.087 -21.780 1.00 87.75 195 VAL A O 1
ATOM 1525 N N . PHE A 1 196 ? 22.071 1.531 -21.728 1.00 86.44 196 PHE A N 1
ATOM 1526 C CA . PHE A 1 196 ? 22.075 2.065 -20.361 1.00 86.44 196 PHE A CA 1
ATOM 1527 C C . PHE A 1 196 ? 22.345 0.993 -19.304 1.00 86.44 196 PHE A C 1
ATOM 1529 O O . PHE A 1 196 ? 23.027 1.262 -18.319 1.00 86.44 196 PHE A O 1
ATOM 1536 N N . SER A 1 197 ? 21.915 -0.252 -19.531 1.00 81.94 197 SER A N 1
ATOM 1537 C CA . SER A 1 197 ? 22.272 -1.371 -18.645 1.00 81.94 197 SER A CA 1
ATOM 1538 C C . SER A 1 197 ? 23.782 -1.636 -18.630 1.00 81.94 197 SER A C 1
ATOM 1540 O O . SER A 1 197 ? 24.324 -2.035 -17.601 1.00 81.94 197 SER A O 1
ATOM 1542 N N . CYS A 1 198 ? 24.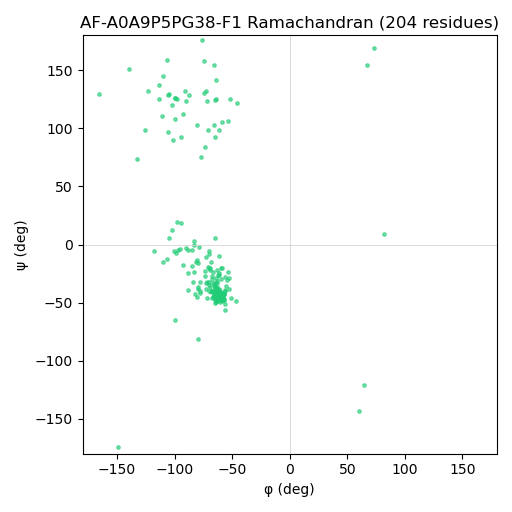467 -1.412 -19.757 1.00 86.00 198 CYS A N 1
ATOM 1543 C CA . CYS A 1 198 ? 25.924 -1.520 -19.853 1.00 86.00 198 CYS A CA 1
ATOM 1544 C C . CYS A 1 198 ? 26.665 -0.255 -19.389 1.00 86.00 198 CYS A C 1
ATOM 1546 O O . CYS A 1 198 ? 27.827 -0.361 -19.004 1.00 86.00 198 CYS A O 1
ATOM 1548 N N . ASN A 1 199 ? 26.015 0.914 -19.416 1.00 87.44 199 ASN A N 1
ATOM 1549 C CA . ASN A 1 199 ? 26.602 2.213 -19.067 1.00 87.44 199 ASN A CA 1
ATOM 1550 C C . ASN A 1 199 ? 25.663 2.990 -18.119 1.00 87.44 199 ASN A C 1
ATOM 1552 O O . ASN A 1 199 ? 24.997 3.936 -18.553 1.00 87.44 199 ASN A O 1
ATOM 1556 N N . PRO A 1 200 ? 25.564 2.592 -16.833 1.00 82.94 200 PRO A N 1
ATOM 1557 C CA . PRO A 1 200 ? 24.598 3.180 -15.899 1.00 82.94 200 PRO A CA 1
ATOM 1558 C C . PRO A 1 200 ? 24.821 4.675 -15.636 1.00 82.94 200 PRO A C 1
ATOM 1560 O O . PRO A 1 200 ? 23.908 5.379 -15.229 1.00 82.94 200 PRO A O 1
ATOM 1563 N N . ASP A 1 201 ? 26.036 5.169 -15.866 1.00 87.25 201 ASP A N 1
ATOM 1564 C CA . ASP A 1 201 ? 26.430 6.573 -15.746 1.00 87.25 201 ASP A CA 1
ATOM 1565 C C . ASP A 1 201 ? 25.826 7.475 -16.836 1.00 87.25 201 ASP A C 1
ATOM 1567 O O . ASP A 1 201 ? 25.735 8.692 -16.657 1.00 87.25 201 ASP A O 1
ATOM 1571 N N . MET A 1 202 ? 25.399 6.890 -17.959 1.00 83.00 202 MET A N 1
ATOM 1572 C CA . MET A 1 202 ? 24.745 7.614 -19.050 1.00 83.00 202 MET A CA 1
ATOM 1573 C C . MET A 1 202 ? 23.238 7.786 -18.833 1.00 83.00 202 MET A C 1
ATOM 1575 O O . MET A 1 202 ? 22.638 8.660 -19.464 1.00 83.00 202 MET A O 1
ATOM 1579 N N . ASP A 1 203 ? 22.634 6.992 -17.947 1.00 75.75 203 ASP A N 1
ATOM 1580 C CA . ASP A 1 203 ? 21.221 7.107 -17.602 1.00 75.75 203 ASP A CA 1
ATOM 1581 C C . ASP A 1 203 ? 21.028 8.238 -16.585 1.00 75.75 203 ASP A C 1
ATOM 1583 O O . ASP A 1 203 ? 21.343 8.123 -15.400 1.00 75.75 203 ASP A O 1
ATOM 1587 N N . ARG A 1 204 ? 20.541 9.384 -17.068 1.00 69.94 204 ARG A N 1
ATOM 1588 C CA . ARG A 1 204 ? 20.289 10.562 -16.225 1.00 69.94 204 ARG A CA 1
ATOM 1589 C C . ARG A 1 204 ? 18.943 10.501 -15.503 1.00 69.94 204 ARG A C 1
ATOM 1591 O O . ARG A 1 204 ? 18.639 11.434 -14.759 1.00 69.94 204 ARG A O 1
ATOM 1598 N N . GLY A 1 205 ? 18.171 9.432 -15.704 1.00 62.50 205 GLY A N 1
ATOM 1599 C CA . GLY A 1 205 ? 16.773 9.369 -15.311 1.00 62.50 205 GLY A CA 1
ATOM 1600 C C . GLY A 1 205 ? 15.907 10.333 -16.127 1.00 62.50 205 GLY A C 1
ATOM 1601 O O . GLY A 1 205 ? 16.376 11.345 -16.659 1.00 62.50 205 GLY A O 1
ATOM 1602 N N . HIS A 1 206 ? 14.626 10.000 -16.229 1.00 50.78 206 HIS A N 1
ATOM 1603 C CA . HIS A 1 206 ? 13.577 10.905 -16.690 1.00 50.78 206 HIS A CA 1
ATOM 1604 C C . HIS A 1 206 ? 12.759 11.390 -15.497 1.00 50.78 206 HIS A C 1
ATOM 1606 O O . HIS A 1 206 ? 12.481 10.555 -14.605 1.00 50.78 206 HIS A O 1
#

pLDDT: mean 80.94, std 15.45, range [28.03, 95.38]

Mean predicted aligned error: 9.87 Å

Solvent-accessible surface area (backbone atoms only — not comparable to full-atom values): 12026 Å² total; per-residue (Å²): 139,82,82,73,75,78,71,55,34,34,60,86,93,45,79,43,44,64,68,58,52,31,58,49,46,24,70,29,90,94,47,35,61,69,51,21,52,54,58,67,55,67,87,62,84,80,47,57,72,48,54,51,52,43,54,67,48,37,52,62,35,67,45,76,50,96,47,76,92,47,21,65,59,37,33,51,51,20,49,51,18,44,48,53,35,30,57,49,46,49,62,70,42,91,84,59,51,53,68,56,32,52,50,30,41,51,50,27,51,53,51,52,50,51,46,29,72,77,40,41,83,44,33,64,83,72,88,53,70,65,66,57,60,66,63,73,34,80,72,53,56,61,66,55,72,77,46,96,60,81,73,53,82,54,75,74,60,62,60,70,58,50,52,46,52,50,47,46,42,63,73,54,93,62,70,74,71,55,74,67,54,46,54,53,38,48,54,54,40,51,50,52,53,52,54,33,71,76,36,62,86,74,54,81,76,132